Protein AF-A1ZUK0-F1 (afdb_monomer_lite)

Radius of gyration: 51.51 Å; chains: 1; bounding box: 107×66×107 Å

InterPro domains:
  IPR000792 Transcription regulator LuxR, C-terminal [SM00421] (180-237)
  IPR016032 Signal transduction response regulator, C-terminal effector [SSF46894] (173-238)
  IPR036388 Winged helix-like DNA-binding domain superfamily [G3DSA:1.10.10.10] (176-239)

Foldseek 3Di:
DVVVVVVVVVVVVVVVVVVVVVVCCVPPVPPDDDDPVCVVVVVVVVVVVVVVVVVVVVVVVVVVVVVPDDDDDDDDDDPCVVVVVVVVVVVVVVVVVVVVVVVVVVVVVVVVVVVVVVVVVVVVVVVVCVVPPPVVVVVVVVVVVVVVVDDDDLVVVLVVVVVVLCVVPVCQVVQCCVLQVPDDPVLVSLLSCLLVVHDLVVSCVSNVHDSVVSVVSLVVSCVSNVDDPPDDSSVVSNPGD

Organism: NCBI:txid313606

pLDDT: mean 73.18, std 15.61, range [38.44, 95.12]

Sequence (241 aa):
MQIMKKQCWLFTLLLLLVTFAYFYQEAFIRPAILSSAKANIFAGEAISTLCLSSFTLLFGMLFFSNQSSPNPQTLAHPQNKKGMVGNLKKMNMEKHLAHKSQEVAWFEEQIAQQDKALQEVKELVGKTNRWQNLAQMQNICSMIEESVNNEFDIEEDWLRFRIIFEQLYPNFFPGLKKEFKALTNSDLCICALLKLNLNTKDMADLLGITVDSVKKRRYRLRQKLSLQRETNLVEYIINFV

Structure (mmCIF, N/CA/C/O backbone):
data_AF-A1ZUK0-F1
#
_entry.id   AF-A1ZUK0-F1
#
loop_
_atom_site.group_PDB
_atom_site.id
_atom_site.type_symbol
_atom_site.label_atom_id
_atom_site.label_alt_id
_atom_site.label_comp_id
_atom_site.label_asym_id
_atom_site.label_entity_id
_atom_site.label_seq_id
_atom_site.pdbx_PDB_ins_code
_atom_site.Cartn_x
_atom_site.Cartn_y
_atom_site.Cartn_z
_atom_site.occupancy
_atom_site.B_iso_or_equiv
_atom_site.auth_seq_id
_atom_site.auth_comp_id
_atom_site.auth_asym_id
_atom_site.auth_atom_id
_atom_site.pdbx_PDB_model_num
ATOM 1 N N . MET A 1 1 ? 32.846 44.378 -85.409 1.00 50.91 1 MET A N 1
ATOM 2 C CA . MET A 1 1 ? 33.218 42.977 -85.082 1.00 50.91 1 MET A CA 1
ATOM 3 C C . MET A 1 1 ? 34.297 42.371 -85.997 1.00 50.91 1 MET A C 1
ATOM 5 O O . MET A 1 1 ? 35.081 41.569 -85.513 1.00 50.91 1 MET A O 1
ATOM 9 N N . GLN A 1 2 ? 34.405 42.754 -87.279 1.00 46.25 2 GLN A N 1
ATOM 10 C CA . GLN A 1 2 ? 35.454 42.243 -88.191 1.00 46.25 2 GLN A CA 1
ATOM 11 C C . GLN A 1 2 ? 36.865 42.826 -87.939 1.00 46.25 2 GLN A C 1
ATOM 13 O O . GLN A 1 2 ? 37.863 42.147 -88.158 1.00 46.25 2 GLN A O 1
ATOM 18 N N . ILE A 1 3 ? 36.962 44.053 -87.413 1.00 51.44 3 ILE A N 1
ATOM 19 C CA . ILE A 1 3 ? 38.248 44.726 -87.135 1.00 51.44 3 ILE A CA 1
ATOM 20 C C . ILE A 1 3 ? 39.005 44.039 -85.981 1.00 51.44 3 ILE A C 1
ATOM 22 O O . ILE A 1 3 ? 40.200 43.788 -86.092 1.00 51.44 3 ILE A O 1
ATOM 26 N N . MET A 1 4 ? 38.288 43.613 -84.933 1.00 49.56 4 MET A N 1
ATOM 27 C CA . MET A 1 4 ? 38.860 42.877 -83.793 1.00 49.56 4 MET A CA 1
ATOM 28 C C . MET A 1 4 ? 39.426 41.506 -84.205 1.00 49.56 4 MET A C 1
ATOM 30 O O . MET A 1 4 ? 40.444 41.073 -83.676 1.00 49.56 4 MET A O 1
ATOM 34 N N . LYS A 1 5 ? 38.813 40.835 -85.194 1.00 54.53 5 LYS A N 1
ATOM 35 C CA . LYS A 1 5 ? 39.289 39.534 -85.701 1.00 54.53 5 LYS A CA 1
ATOM 36 C C . LYS A 1 5 ? 40.568 39.661 -86.533 1.00 54.53 5 LYS A C 1
ATOM 38 O O . LYS A 1 5 ? 41.455 38.823 -86.398 1.00 54.53 5 LYS A O 1
ATOM 43 N N . LYS A 1 6 ? 40.698 40.721 -87.342 1.00 56.53 6 LYS A N 1
ATOM 44 C CA . LYS A 1 6 ? 41.928 40.987 -88.109 1.00 56.53 6 LYS A CA 1
ATOM 45 C C . LYS A 1 6 ? 43.107 41.364 -87.209 1.00 56.53 6 LYS A C 1
ATOM 47 O O . LYS A 1 6 ? 44.214 40.902 -87.461 1.00 56.53 6 LYS A O 1
ATOM 52 N N . GLN A 1 7 ? 42.876 42.136 -86.144 1.00 59.44 7 GLN A N 1
ATOM 53 C CA . GLN A 1 7 ? 43.947 42.474 -85.198 1.00 59.44 7 GLN A CA 1
ATOM 54 C C . GLN A 1 7 ? 44.430 41.267 -84.385 1.00 59.44 7 GLN A C 1
ATOM 56 O O . GLN A 1 7 ? 45.621 41.156 -84.118 1.00 59.44 7 GLN A O 1
ATOM 61 N N . CYS A 1 8 ? 43.545 40.315 -84.080 1.00 62.53 8 CYS A N 1
ATOM 62 C CA . CYS A 1 8 ? 43.925 39.083 -83.388 1.00 62.53 8 CYS A CA 1
ATOM 63 C C . CYS A 1 8 ? 44.827 38.182 -84.258 1.00 62.53 8 CYS A C 1
ATOM 65 O O . CYS A 1 8 ? 45.849 37.702 -83.779 1.00 62.53 8 CYS A O 1
ATOM 67 N N . TRP A 1 9 ? 44.512 38.042 -85.554 1.00 64.38 9 TRP A N 1
ATOM 68 C CA . TRP A 1 9 ? 45.341 37.284 -86.507 1.00 64.38 9 TRP A CA 1
ATOM 69 C C . TRP A 1 9 ? 46.714 37.919 -86.758 1.00 64.38 9 TRP A C 1
ATOM 71 O O . TRP A 1 9 ? 47.713 37.210 -86.870 1.00 64.38 9 TRP A O 1
ATOM 81 N N . LEU A 1 10 ? 46.781 39.252 -86.810 1.00 75.62 10 LEU A N 1
ATOM 82 C CA . LEU A 1 10 ? 48.049 39.976 -86.929 1.00 75.62 10 LEU A CA 1
ATOM 83 C C . LEU A 1 10 ? 48.920 39.803 -85.679 1.00 75.62 10 LEU A C 1
ATOM 85 O O . LEU A 1 10 ? 50.129 39.642 -85.809 1.00 75.62 10 LEU A O 1
ATOM 89 N N . PHE A 1 11 ? 48.320 39.762 -84.486 1.00 77.25 11 PHE A N 1
ATOM 90 C CA . PHE A 1 11 ? 49.057 39.562 -83.238 1.00 77.25 11 PHE A CA 1
ATOM 91 C C . PHE A 1 11 ? 49.620 38.139 -83.119 1.00 77.25 11 PHE A C 1
ATOM 93 O O . PHE A 1 11 ? 50.780 37.968 -82.750 1.00 77.25 11 PHE A O 1
ATOM 100 N N . THR A 1 12 ? 48.850 37.117 -83.512 1.00 74.50 12 THR A N 1
ATOM 101 C CA . THR A 1 12 ? 49.339 35.727 -83.559 1.00 74.50 12 THR A CA 1
ATOM 102 C C . THR A 1 12 ? 50.422 35.521 -84.617 1.00 74.50 12 THR A C 1
ATOM 104 O O . THR A 1 12 ? 51.383 34.797 -84.367 1.00 74.50 12 THR A O 1
ATOM 107 N N . LEU A 1 13 ? 50.311 36.183 -85.775 1.00 80.75 13 LEU A N 1
ATOM 108 C CA . LEU A 1 13 ? 51.334 36.125 -86.822 1.00 80.75 13 LEU A CA 1
ATOM 109 C C . LEU A 1 13 ? 52.631 36.815 -86.372 1.00 80.75 13 LEU A C 1
ATOM 111 O O . LEU A 1 13 ? 53.712 36.278 -86.597 1.00 80.75 13 LEU A O 1
ATOM 115 N N . LEU A 1 14 ? 52.534 37.962 -85.690 1.00 83.88 14 LEU A N 1
ATOM 116 C CA . LEU A 1 14 ? 53.694 38.676 -85.150 1.00 83.88 14 LEU A CA 1
ATOM 117 C C . LEU A 1 14 ? 54.418 37.841 -84.080 1.00 83.88 14 LEU A C 1
ATOM 119 O O . LEU A 1 14 ? 55.640 37.739 -84.112 1.00 83.88 14 LEU A O 1
ATOM 123 N N . LEU A 1 15 ? 53.673 37.194 -83.176 1.00 78.88 15 LEU A N 1
ATOM 124 C CA . LEU A 1 15 ? 54.234 36.307 -82.148 1.00 78.88 15 LEU A CA 1
ATOM 125 C C . LEU A 1 15 ? 54.936 35.091 -82.760 1.00 78.88 15 LEU A C 1
ATOM 127 O O . LEU A 1 15 ? 56.058 34.780 -82.365 1.00 78.88 15 LEU A O 1
ATOM 131 N N . LEU A 1 16 ? 54.327 34.455 -83.764 1.00 79.94 16 LEU A N 1
ATOM 132 C CA . LEU A 1 16 ? 54.950 33.344 -84.487 1.00 79.94 16 LEU A CA 1
ATOM 133 C C . LEU A 1 16 ? 56.240 33.776 -85.189 1.00 79.94 16 LEU A C 1
ATOM 135 O O . LEU A 1 16 ? 57.250 33.086 -85.069 1.00 79.94 16 LEU A O 1
ATOM 139 N N . LEU A 1 17 ? 56.246 34.937 -85.846 1.00 83.94 17 LEU A N 1
ATOM 140 C CA . LEU A 1 17 ? 57.444 35.469 -86.498 1.00 83.94 17 LEU A CA 1
ATOM 141 C C . LEU A 1 17 ? 58.555 35.813 -85.496 1.00 83.94 17 LEU A C 1
ATOM 143 O O . LEU A 1 17 ? 59.715 35.527 -85.777 1.00 83.94 17 LEU A O 1
ATOM 147 N N . VAL A 1 18 ? 58.223 36.350 -84.317 1.00 82.19 18 VAL A N 1
ATOM 148 C CA . VAL A 1 18 ? 59.206 36.614 -83.248 1.00 82.19 18 VAL A CA 1
ATOM 149 C C . VAL A 1 18 ? 59.779 35.309 -82.693 1.00 82.19 18 VAL A C 1
ATOM 151 O O . VAL A 1 18 ? 60.994 35.197 -82.539 1.00 82.19 18 VAL A O 1
ATOM 154 N N . THR A 1 19 ? 58.942 34.295 -82.453 1.00 75.50 19 THR A N 1
ATOM 155 C CA . THR A 1 19 ? 59.423 32.981 -81.989 1.00 75.50 19 THR A CA 1
ATOM 156 C C . THR A 1 19 ? 60.261 32.262 -83.044 1.00 75.50 19 THR A C 1
ATOM 158 O O . THR A 1 19 ? 61.282 31.665 -82.711 1.00 75.50 19 THR A O 1
ATOM 161 N N . PHE A 1 20 ? 59.889 32.374 -84.320 1.00 80.12 20 PHE A N 1
ATOM 162 C CA . PHE A 1 20 ? 60.643 31.800 -85.428 1.00 80.12 20 PHE A CA 1
ATOM 163 C C . PHE A 1 20 ? 61.979 32.521 -85.633 1.00 80.12 20 PHE A C 1
ATOM 165 O O . PHE A 1 20 ? 62.993 31.861 -85.827 1.00 80.12 20 PHE A O 1
ATOM 172 N N . ALA A 1 21 ? 62.016 33.852 -85.520 1.00 78.12 21 ALA A N 1
ATOM 173 C CA . ALA A 1 21 ? 63.253 34.628 -85.596 1.00 78.12 21 ALA A CA 1
ATOM 174 C C . ALA A 1 21 ? 64.199 34.319 -84.425 1.00 78.12 21 ALA A C 1
ATOM 176 O O . ALA A 1 21 ? 65.391 34.120 -84.649 1.00 78.12 21 ALA A O 1
ATOM 177 N N . TYR A 1 22 ? 63.674 34.207 -83.199 1.00 72.19 22 TYR A N 1
ATOM 178 C CA . TYR A 1 22 ? 64.461 33.821 -82.024 1.00 72.19 22 TYR A CA 1
ATOM 179 C C . TYR A 1 22 ? 65.051 32.412 -82.179 1.00 72.19 22 TYR A C 1
ATOM 181 O O . TYR A 1 22 ? 66.242 32.203 -81.957 1.00 72.19 22 TYR A O 1
ATOM 189 N N . PHE A 1 23 ? 64.243 31.461 -82.655 1.00 68.19 23 PHE A N 1
ATOM 190 C CA . PHE A 1 23 ? 64.689 30.094 -82.917 1.00 68.19 23 PHE A CA 1
ATOM 191 C C . PHE A 1 23 ? 65.704 30.014 -84.067 1.00 68.19 23 PHE A C 1
ATOM 193 O O . PHE A 1 23 ? 66.696 29.302 -83.958 1.00 68.19 23 PHE A O 1
ATOM 200 N N . TYR A 1 24 ? 65.510 30.775 -85.148 1.00 68.56 24 TYR A N 1
ATOM 201 C CA . TYR A 1 24 ? 66.460 30.842 -86.262 1.00 68.56 24 TYR A CA 1
ATOM 202 C C . TYR A 1 24 ? 67.800 31.453 -85.826 1.00 68.56 24 TYR A C 1
ATOM 204 O O . TYR A 1 24 ? 68.862 30.987 -86.235 1.00 68.56 24 TYR A O 1
ATOM 212 N N . GLN A 1 25 ? 67.763 32.463 -84.954 1.00 66.88 25 GLN A N 1
ATOM 213 C CA . GLN A 1 25 ? 68.957 33.111 -84.419 1.00 66.88 25 GLN A CA 1
ATOM 214 C C . GLN A 1 25 ? 69.763 32.181 -83.494 1.00 66.88 25 GLN A C 1
ATOM 216 O O . GLN A 1 25 ? 70.989 32.156 -83.592 1.00 66.88 25 GLN A O 1
ATOM 221 N N . GLU A 1 26 ? 69.106 31.366 -82.667 1.00 64.19 26 GLU A N 1
ATOM 222 C CA . GLU A 1 26 ? 69.763 30.338 -81.840 1.00 64.19 26 GLU A CA 1
ATOM 223 C C . GLU A 1 26 ? 70.266 29.141 -82.672 1.00 64.19 26 GLU A C 1
ATOM 225 O O . GLU A 1 26 ? 71.412 28.716 -82.523 1.00 64.19 26 GLU A O 1
ATOM 230 N N . ALA A 1 27 ? 69.458 28.635 -83.611 1.00 63.00 27 ALA A N 1
ATOM 231 C CA . ALA A 1 27 ? 69.779 27.432 -84.381 1.00 63.00 27 ALA A CA 1
ATOM 232 C C . ALA A 1 27 ? 70.825 27.653 -85.491 1.00 63.00 27 ALA A C 1
ATOM 234 O O . ALA A 1 27 ? 71.566 26.725 -85.816 1.00 63.00 27 ALA A O 1
ATOM 235 N N . PHE A 1 28 ? 70.899 28.851 -86.087 1.00 60.56 28 PHE A N 1
ATOM 236 C CA . PHE A 1 28 ? 71.763 29.110 -87.248 1.00 60.56 28 PHE A CA 1
ATOM 237 C C . PHE A 1 28 ? 73.044 29.896 -86.912 1.00 60.56 28 PHE A C 1
ATOM 239 O O . PHE A 1 28 ? 74.052 29.716 -87.592 1.00 60.56 28 PHE A O 1
ATOM 246 N N . ILE A 1 29 ? 73.058 30.740 -85.865 1.00 57.28 29 ILE A N 1
ATOM 247 C CA . ILE A 1 29 ? 74.223 31.604 -85.553 1.00 57.28 29 ILE A CA 1
ATOM 248 C C . ILE A 1 29 ? 75.217 30.947 -84.571 1.00 57.28 29 ILE A C 1
ATOM 250 O O . ILE A 1 29 ? 76.383 31.343 -84.529 1.00 57.28 29 ILE A O 1
ATOM 254 N N . ARG A 1 30 ? 74.836 29.898 -83.822 1.00 57.78 30 ARG A N 1
ATOM 255 C CA . ARG A 1 30 ? 75.738 29.210 -82.870 1.00 57.78 30 ARG A CA 1
ATOM 256 C C . ARG A 1 30 ? 76.171 27.769 -83.236 1.00 57.78 30 ARG A C 1
ATOM 258 O O . ARG A 1 30 ? 76.137 26.916 -82.354 1.00 57.78 30 ARG A O 1
ATOM 265 N N . PRO A 1 31 ? 76.706 27.441 -84.430 1.00 55.41 31 PRO A N 1
ATOM 266 C CA . PRO A 1 31 ? 77.315 26.125 -84.637 1.00 55.41 31 PRO A CA 1
ATOM 267 C C . PRO A 1 31 ? 78.853 26.173 -84.647 1.00 55.41 31 PRO A C 1
ATOM 269 O O . PRO A 1 31 ? 79.469 25.588 -85.531 1.00 55.41 31 PRO A O 1
ATOM 272 N N . ALA A 1 32 ? 79.501 26.864 -83.694 1.00 56.59 32 ALA A N 1
ATOM 273 C CA . ALA A 1 32 ? 80.972 26.957 -83.709 1.00 56.59 32 ALA A CA 1
ATOM 274 C C . ALA A 1 32 ? 81.733 26.657 -82.404 1.00 56.59 32 ALA A C 1
ATOM 276 O O . ALA A 1 32 ? 82.922 26.381 -82.500 1.00 56.59 32 ALA A O 1
ATOM 277 N N . ILE A 1 33 ? 81.148 26.665 -81.195 1.00 54.88 33 ILE A N 1
ATOM 278 C CA . ILE A 1 33 ? 81.944 26.388 -79.971 1.00 54.88 33 ILE A CA 1
ATOM 279 C C . ILE A 1 33 ? 81.099 25.773 -78.843 1.00 54.88 33 ILE A C 1
ATOM 281 O O . ILE A 1 33 ? 80.752 26.458 -77.879 1.00 54.88 33 ILE A O 1
ATOM 285 N N . LEU A 1 34 ? 80.782 24.479 -78.901 1.00 52.91 34 LEU A N 1
ATOM 286 C CA . LEU A 1 34 ? 80.191 23.784 -77.750 1.00 52.91 34 LEU A CA 1
ATOM 287 C C . LEU A 1 34 ? 80.865 22.424 -77.506 1.00 52.91 34 LEU A C 1
ATOM 289 O O . LEU A 1 34 ? 80.756 21.507 -78.313 1.00 52.91 34 LEU A O 1
ATOM 293 N N . SER A 1 35 ? 81.552 22.306 -76.364 1.00 61.31 35 SER A N 1
ATOM 294 C CA . SER A 1 35 ? 82.029 21.033 -75.814 1.00 61.31 35 SER A CA 1
ATOM 295 C C . SER A 1 35 ? 80.858 20.177 -75.313 1.00 61.31 35 SER A C 1
ATOM 297 O O . SER A 1 35 ? 79.763 20.689 -75.059 1.00 61.31 35 SER A O 1
ATOM 299 N N . SER A 1 36 ? 81.100 18.873 -75.132 1.00 56.97 36 SER A N 1
ATOM 300 C CA . SER A 1 36 ? 80.107 17.846 -74.765 1.00 56.97 36 SER A CA 1
ATOM 301 C C . SER A 1 36 ? 79.197 18.202 -73.578 1.00 56.97 36 SER A C 1
ATOM 303 O O . SER A 1 36 ? 78.058 17.750 -73.530 1.00 56.97 36 SER A O 1
ATOM 305 N N . ALA A 1 37 ? 79.641 19.064 -72.658 1.00 56.22 37 ALA A N 1
ATOM 306 C CA . ALA A 1 37 ? 78.854 19.505 -71.505 1.00 56.22 37 ALA A CA 1
ATOM 307 C C . ALA A 1 37 ? 77.674 20.433 -71.858 1.00 56.22 37 ALA A C 1
ATOM 309 O O . ALA A 1 37 ? 76.690 20.478 -71.122 1.00 56.22 37 ALA A O 1
ATOM 310 N N . LYS A 1 38 ? 77.729 21.164 -72.978 1.00 55.03 38 LYS A N 1
ATOM 311 C CA . LYS A 1 38 ? 76.662 22.102 -73.364 1.00 55.03 38 LYS A CA 1
ATOM 312 C C . LYS A 1 38 ? 75.622 21.497 -74.327 1.00 55.03 38 LYS A C 1
ATOM 314 O O . LYS A 1 38 ? 74.577 22.105 -74.537 1.00 55.03 38 LYS A O 1
ATOM 319 N N . ALA A 1 39 ? 75.846 20.282 -74.840 1.00 58.66 39 ALA A N 1
ATOM 320 C CA . ALA A 1 39 ? 74.871 19.554 -75.664 1.00 58.66 39 ALA A CA 1
ATOM 321 C C . ALA A 1 39 ? 73.609 19.150 -74.873 1.00 58.66 39 ALA A C 1
ATOM 323 O O . ALA A 1 39 ? 72.498 19.226 -75.390 1.00 58.66 39 ALA A O 1
ATOM 324 N N . ASN A 1 40 ? 73.765 18.803 -73.590 1.00 57.44 40 ASN A N 1
ATOM 325 C CA . ASN A 1 40 ? 72.635 18.460 -72.717 1.00 57.44 40 ASN A CA 1
ATOM 326 C C . ASN A 1 40 ? 71.792 19.682 -72.316 1.00 57.44 40 ASN A C 1
ATOM 328 O O . ASN A 1 40 ? 70.591 19.548 -72.101 1.00 57.44 40 ASN A O 1
ATOM 332 N N . ILE A 1 41 ? 72.396 20.875 -72.252 1.00 58.72 41 ILE A N 1
ATOM 333 C CA . ILE A 1 41 ? 71.672 22.129 -71.986 1.00 58.72 41 ILE A CA 1
ATOM 334 C C . ILE A 1 41 ? 70.819 22.501 -73.209 1.00 58.72 41 ILE A C 1
ATOM 336 O O . ILE A 1 41 ? 69.643 22.823 -73.062 1.00 58.72 41 ILE A O 1
ATOM 340 N N . PHE A 1 42 ? 71.362 22.325 -74.418 1.00 58.50 42 PHE A N 1
ATOM 341 C CA . PHE A 1 42 ? 70.632 22.543 -75.670 1.00 58.50 42 PHE A CA 1
ATOM 342 C C . PHE A 1 42 ? 69.471 21.549 -75.866 1.00 58.50 42 PHE A C 1
ATOM 344 O O . PHE A 1 42 ? 68.384 21.931 -76.297 1.00 58.50 42 PHE A O 1
ATOM 351 N N . ALA A 1 43 ? 69.655 20.279 -75.481 1.00 60.81 43 ALA A N 1
ATOM 352 C CA . ALA A 1 43 ? 68.576 19.289 -75.501 1.00 60.81 43 ALA A CA 1
ATOM 353 C C . ALA A 1 43 ? 67.417 19.667 -74.555 1.00 60.81 43 ALA A C 1
ATOM 355 O O . ALA A 1 43 ? 66.253 19.464 -74.898 1.00 60.81 43 ALA A O 1
ATOM 356 N N . GLY A 1 44 ? 67.717 20.266 -73.396 1.00 63.12 44 GLY A N 1
ATOM 357 C CA . GLY A 1 44 ? 66.706 20.754 -72.453 1.00 63.12 44 GLY A CA 1
ATOM 358 C C . GLY A 1 44 ? 65.886 21.934 -72.989 1.00 63.12 44 GLY A C 1
ATOM 359 O O . GLY A 1 44 ? 64.664 21.960 -72.824 1.00 63.12 44 GLY A O 1
ATOM 360 N N . GLU A 1 45 ? 66.526 22.876 -73.684 1.00 62.19 45 GLU A N 1
ATOM 361 C CA . GLU A 1 45 ? 65.851 24.031 -74.301 1.00 62.19 45 GLU A CA 1
ATOM 362 C C . GLU A 1 45 ? 65.030 23.644 -75.546 1.00 62.19 45 GLU A C 1
ATOM 364 O O . GLU A 1 45 ? 63.954 24.197 -75.796 1.00 62.19 45 GLU A O 1
ATOM 369 N N . ALA A 1 46 ? 65.459 22.623 -76.291 1.00 68.44 46 ALA A N 1
ATOM 370 C CA . ALA A 1 46 ? 64.671 22.061 -77.389 1.00 68.44 46 ALA A CA 1
ATOM 371 C C . ALA A 1 46 ? 63.376 21.390 -76.888 1.00 68.44 46 ALA A C 1
ATOM 373 O O . ALA A 1 46 ? 62.314 21.528 -77.494 1.00 68.44 46 ALA A O 1
ATOM 374 N N . ILE A 1 47 ? 63.427 20.699 -75.746 1.00 71.88 4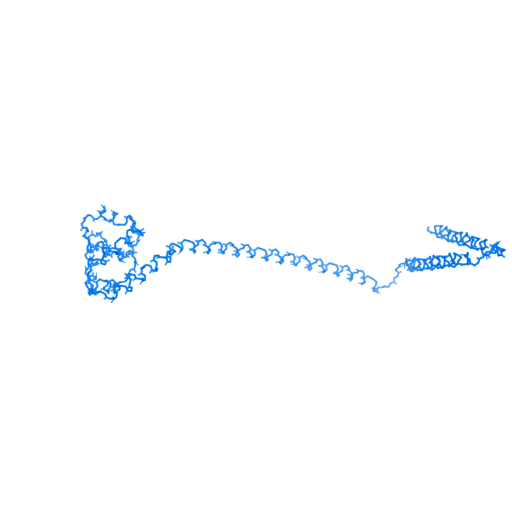7 ILE A N 1
ATOM 375 C CA . ILE A 1 47 ? 62.242 20.047 -75.169 1.00 71.88 47 ILE A CA 1
ATOM 376 C C . ILE A 1 47 ? 61.265 21.091 -74.615 1.00 71.88 47 ILE A C 1
ATOM 378 O O . ILE A 1 47 ? 60.058 20.973 -74.827 1.00 71.88 47 ILE A O 1
ATOM 382 N N . SER A 1 48 ? 61.757 22.142 -73.953 1.00 71.12 48 SER A N 1
ATOM 383 C CA . SER A 1 48 ? 60.883 23.195 -73.418 1.00 71.12 48 SER A CA 1
ATOM 384 C C . SER A 1 48 ? 60.177 23.980 -74.532 1.00 71.12 48 SER A C 1
ATOM 386 O O . SER A 1 48 ? 58.981 24.264 -74.423 1.00 71.12 48 SER A O 1
ATOM 388 N N . THR A 1 49 ? 60.863 24.247 -75.647 1.00 75.50 49 THR A N 1
ATOM 389 C CA . THR A 1 49 ? 60.277 24.910 -76.826 1.00 75.50 49 THR A CA 1
ATOM 390 C C . THR A 1 49 ? 59.279 24.017 -77.579 1.00 75.50 49 THR A C 1
ATOM 392 O O . THR A 1 49 ? 58.217 24.493 -77.999 1.00 75.50 49 THR A O 1
ATOM 395 N N . LEU A 1 50 ? 59.530 22.707 -77.671 1.00 79.31 50 LEU A N 1
ATOM 396 C CA . LEU A 1 50 ? 58.561 21.735 -78.204 1.00 79.31 50 LEU A CA 1
ATOM 397 C C . LEU A 1 50 ? 57.303 21.622 -77.326 1.00 79.31 50 LEU A C 1
ATOM 399 O O . LEU A 1 50 ? 56.183 21.572 -77.838 1.00 79.31 50 LEU A O 1
ATOM 403 N N . CYS A 1 51 ? 57.454 21.663 -76.003 1.00 80.94 51 CYS A N 1
ATOM 404 C CA . CYS A 1 51 ? 56.317 21.657 -75.081 1.00 80.94 51 CYS A CA 1
ATOM 405 C C . CYS A 1 51 ? 55.476 22.940 -75.185 1.00 80.94 51 CYS A C 1
ATOM 407 O O . CYS A 1 51 ? 54.247 22.868 -75.220 1.00 80.94 51 CYS A O 1
ATOM 409 N N . LEU A 1 52 ? 56.115 24.109 -75.290 1.00 79.75 52 LEU A N 1
ATOM 410 C CA . LEU A 1 52 ? 55.421 25.396 -75.425 1.00 79.75 52 LEU A CA 1
ATOM 411 C C . LEU A 1 52 ? 54.697 25.531 -76.777 1.00 79.75 52 LEU A C 1
ATOM 413 O O . LEU A 1 52 ? 53.572 26.034 -76.831 1.00 79.75 52 LEU A O 1
ATOM 417 N N . SER A 1 53 ? 55.288 25.035 -77.866 1.00 79.38 53 SER A N 1
ATOM 418 C CA . SER A 1 53 ? 54.627 25.003 -79.182 1.00 79.38 53 SER A CA 1
ATOM 419 C C . SER A 1 53 ? 53.442 24.027 -79.217 1.00 79.38 53 SER A C 1
ATOM 421 O O . SER A 1 53 ? 52.374 24.374 -79.720 1.00 79.38 53 SER A O 1
ATOM 423 N N . SER A 1 54 ? 53.564 22.856 -78.587 1.00 82.12 54 SER A N 1
ATOM 424 C CA . SER A 1 54 ? 52.444 21.920 -78.412 1.00 82.12 54 SER A CA 1
ATOM 425 C C . SER A 1 54 ? 51.305 22.537 -77.589 1.00 82.12 54 SER A C 1
ATOM 427 O O . SER A 1 54 ? 50.134 22.463 -77.969 1.00 82.12 54 SER A O 1
ATOM 429 N N . PHE A 1 55 ? 51.639 23.240 -76.503 1.00 84.12 55 PHE A N 1
ATOM 430 C CA . PHE A 1 55 ? 50.649 23.892 -75.647 1.00 84.12 55 PHE A CA 1
ATOM 431 C C . PHE A 1 55 ? 49.922 25.042 -76.357 1.00 84.12 55 PHE A C 1
ATOM 433 O O . PHE A 1 55 ? 48.703 25.161 -76.246 1.00 84.12 55 PHE A O 1
ATOM 440 N N . THR A 1 56 ? 50.634 25.861 -77.138 1.00 79.06 56 THR A N 1
ATOM 441 C CA . THR A 1 56 ? 50.018 26.952 -77.917 1.00 79.06 56 THR A CA 1
ATOM 442 C C . THR A 1 56 ? 49.136 26.434 -79.054 1.00 79.06 56 THR A C 1
ATOM 444 O O . THR A 1 56 ? 48.073 27.008 -79.294 1.00 79.06 56 THR A O 1
ATOM 447 N N . LEU A 1 57 ? 49.495 25.316 -79.696 1.00 82.00 57 LEU A N 1
ATOM 448 C CA . LEU A 1 57 ? 48.642 24.653 -80.689 1.00 82.00 57 LEU A CA 1
ATOM 449 C C . LEU A 1 57 ? 47.380 24.052 -80.061 1.00 82.00 57 LEU A C 1
ATOM 451 O O . LEU A 1 57 ? 46.288 24.229 -80.603 1.00 82.00 57 LEU A O 1
ATOM 455 N N . LEU A 1 58 ? 47.496 23.398 -78.902 1.00 82.94 58 LEU A N 1
ATOM 456 C CA . LEU A 1 58 ? 46.341 22.868 -78.170 1.00 82.94 58 LEU A CA 1
ATOM 457 C C . LEU A 1 58 ? 45.419 23.989 -77.682 1.00 82.94 58 LEU A C 1
ATOM 459 O O . LEU A 1 58 ? 44.201 23.895 -77.835 1.00 82.94 58 LEU A O 1
ATOM 463 N N . PHE A 1 59 ? 45.986 25.077 -77.161 1.00 83.12 59 PHE A N 1
ATOM 464 C CA . PHE A 1 59 ? 45.216 26.243 -76.738 1.00 83.12 59 PHE A CA 1
ATOM 465 C C . PHE A 1 59 ? 44.534 26.930 -77.928 1.00 83.12 59 PHE A C 1
ATOM 467 O O . PHE A 1 59 ? 43.356 27.272 -77.849 1.00 83.12 59 PHE A O 1
ATOM 474 N N . GLY A 1 60 ? 45.232 27.050 -79.062 1.00 79.81 60 GLY A N 1
ATOM 475 C CA . GLY A 1 60 ? 44.674 27.535 -80.322 1.00 79.81 60 GLY A CA 1
ATOM 476 C C . GLY A 1 60 ? 43.521 26.665 -80.826 1.00 79.81 60 GLY A C 1
ATOM 477 O O . GLY A 1 60 ? 42.470 27.204 -81.160 1.00 79.81 60 GLY A O 1
ATOM 478 N N . MET A 1 61 ? 43.659 25.333 -80.807 1.00 77.56 61 MET A N 1
ATOM 479 C CA . MET A 1 61 ? 42.596 24.400 -81.212 1.00 77.56 61 MET A CA 1
ATOM 480 C C . MET A 1 61 ? 41.387 24.429 -80.273 1.00 77.56 61 MET A C 1
ATOM 482 O O . MET A 1 61 ? 40.254 24.395 -80.755 1.00 77.56 61 MET A O 1
ATOM 486 N N . LEU A 1 62 ? 41.590 24.548 -78.958 1.00 76.44 62 LEU A N 1
ATOM 487 C CA . LEU A 1 62 ? 40.494 24.713 -77.998 1.00 76.44 62 LEU A CA 1
ATOM 488 C C . LEU A 1 62 ? 39.790 26.060 -78.178 1.00 76.44 62 LEU A C 1
ATOM 490 O O . LEU A 1 62 ? 38.562 26.114 -78.176 1.00 76.44 62 LEU A O 1
ATOM 494 N N . PHE A 1 63 ? 40.544 27.135 -78.408 1.00 75.38 63 PHE A N 1
ATOM 495 C CA . PHE A 1 63 ? 39.985 28.461 -78.655 1.00 75.38 63 PHE A CA 1
ATOM 496 C C . PHE A 1 63 ? 39.212 28.519 -79.984 1.00 75.38 63 PHE A C 1
ATOM 498 O O . PHE A 1 63 ? 38.105 29.050 -80.017 1.00 75.38 63 PHE A O 1
ATOM 505 N N . PHE A 1 64 ? 39.721 27.899 -81.057 1.00 66.06 64 PHE A N 1
ATOM 506 C CA . PHE A 1 64 ? 39.039 27.816 -82.359 1.00 66.06 64 PHE A CA 1
ATOM 507 C C . PHE A 1 64 ? 37.800 26.912 -82.316 1.00 66.06 64 PHE A C 1
ATOM 509 O O . PHE A 1 64 ? 36.764 27.237 -82.906 1.00 66.06 64 PHE A O 1
ATOM 516 N N . SER A 1 65 ? 37.875 25.811 -81.561 1.00 64.50 65 SER A N 1
ATOM 517 C CA . SER A 1 65 ? 36.726 24.938 -81.289 1.00 64.50 65 SER A CA 1
ATOM 518 C C . SER A 1 65 ? 35.648 25.671 -80.488 1.00 64.50 65 SER A C 1
ATOM 520 O O . SER A 1 65 ? 34.461 25.462 -80.720 1.00 64.50 65 SER A O 1
ATOM 522 N N . ASN A 1 66 ? 36.049 26.598 -79.613 1.00 58.28 66 ASN A N 1
ATOM 523 C CA . ASN A 1 66 ? 35.142 27.451 -78.845 1.00 58.28 66 ASN A CA 1
ATOM 524 C C . ASN A 1 66 ? 34.657 28.695 -79.627 1.00 58.28 66 ASN A C 1
ATOM 526 O O . ASN A 1 66 ? 33.743 29.385 -79.187 1.00 58.28 66 ASN A O 1
ATOM 530 N N . GLN A 1 67 ? 35.238 28.981 -80.801 1.00 59.75 67 GLN A N 1
ATOM 531 C CA . GLN A 1 67 ? 34.875 30.111 -81.668 1.00 59.75 67 GLN A CA 1
ATOM 532 C C . GLN A 1 67 ? 34.066 29.691 -82.916 1.00 59.75 67 GLN A C 1
ATOM 534 O O . GLN A 1 67 ? 33.559 30.555 -83.634 1.00 59.75 67 GLN A O 1
ATOM 539 N N . SER A 1 68 ? 33.869 28.382 -83.148 1.00 54.16 68 SER A N 1
ATOM 540 C CA . SER A 1 68 ? 33.017 27.822 -84.223 1.00 54.16 68 SER A CA 1
ATOM 541 C C . SER A 1 68 ? 31.509 27.815 -83.919 1.00 54.16 68 SER A C 1
ATOM 543 O O . SER A 1 68 ? 30.730 27.059 -84.496 1.00 54.16 68 SER A O 1
ATOM 545 N N . SER A 1 69 ? 31.044 28.708 -83.058 1.00 53.25 69 SER A N 1
ATOM 546 C CA . SER A 1 69 ? 29.636 29.110 -83.012 1.00 53.25 69 SER A CA 1
ATOM 547 C C . SER A 1 69 ? 29.613 30.584 -82.621 1.00 53.25 69 SER A C 1
ATOM 549 O O . SER A 1 69 ? 30.392 30.920 -81.727 1.00 53.25 69 SER A O 1
ATOM 551 N N . PRO A 1 70 ? 28.795 31.482 -83.225 1.00 53.19 70 PRO A N 1
ATOM 552 C CA . PRO A 1 70 ? 27.381 31.239 -83.584 1.00 53.19 70 PRO A CA 1
ATOM 553 C C . PRO A 1 70 ? 26.807 32.053 -84.791 1.00 53.19 70 PRO A C 1
ATOM 555 O O . PRO A 1 70 ? 27.352 33.091 -85.155 1.00 53.19 70 PRO A O 1
ATOM 558 N N . ASN A 1 71 ? 25.657 31.652 -85.370 1.00 40.47 71 ASN A N 1
ATOM 559 C CA . ASN A 1 71 ? 24.511 32.556 -85.666 1.00 40.47 71 ASN A CA 1
ATOM 560 C C . ASN A 1 71 ? 23.236 31.797 -86.132 1.00 40.47 71 ASN A C 1
ATOM 562 O O . ASN A 1 71 ? 23.340 30.617 -86.463 1.00 40.47 71 ASN A O 1
ATOM 566 N N . PRO A 1 72 ? 22.025 32.405 -86.096 1.00 49.91 72 PRO A N 1
ATOM 567 C CA . PRO A 1 72 ? 20.814 31.746 -85.624 1.00 49.91 72 PRO A CA 1
ATOM 568 C C . PRO A 1 72 ? 19.684 31.700 -86.685 1.00 49.91 72 PRO A C 1
ATOM 570 O O . PRO A 1 72 ? 19.713 32.419 -87.674 1.00 49.91 72 PRO A O 1
ATOM 573 N N . GLN A 1 73 ? 18.655 30.888 -86.396 1.00 52.72 73 GLN A N 1
ATOM 574 C CA . GLN A 1 73 ? 17.301 30.874 -86.994 1.00 52.72 73 GLN A CA 1
ATOM 575 C C . GLN A 1 73 ? 17.234 30.456 -88.481 1.00 52.72 73 GLN A C 1
ATOM 577 O O . GLN A 1 73 ? 17.567 31.206 -89.381 1.00 52.72 73 GLN A O 1
ATOM 582 N N . THR A 1 74 ? 16.749 29.269 -88.842 1.00 50.53 74 THR A N 1
ATOM 583 C CA . THR A 1 74 ? 15.381 28.781 -88.608 1.00 50.53 74 THR A CA 1
ATOM 584 C C . THR A 1 74 ? 15.338 27.285 -88.924 1.00 50.53 74 THR A C 1
ATOM 586 O O . THR A 1 74 ? 15.779 26.886 -89.989 1.00 50.53 74 THR A O 1
ATOM 589 N N . LEU A 1 75 ? 14.829 26.479 -87.990 1.00 47.38 75 LEU A N 1
ATOM 590 C CA . LEU A 1 75 ? 14.042 25.252 -88.177 1.00 47.38 75 LEU A CA 1
ATOM 591 C C . LEU A 1 75 ? 13.710 24.759 -86.760 1.00 47.38 75 LEU A C 1
ATOM 593 O O . LEU A 1 75 ? 14.572 24.684 -85.882 1.00 47.38 75 LEU A O 1
ATOM 597 N N . ALA A 1 76 ? 12.432 24.522 -86.498 1.00 52.78 76 ALA A N 1
ATOM 598 C CA . ALA A 1 76 ? 11.954 24.046 -85.212 1.00 52.78 76 ALA A CA 1
ATOM 599 C C . ALA A 1 76 ? 12.650 22.720 -84.813 1.00 52.78 76 ALA A C 1
ATOM 601 O O . ALA A 1 76 ? 12.648 21.775 -85.592 1.00 52.78 76 ALA A O 1
ATOM 602 N N . HIS A 1 77 ? 13.181 22.667 -83.574 1.00 49.44 77 HIS A N 1
ATOM 603 C CA . HIS A 1 77 ? 13.830 21.529 -82.871 1.00 49.44 77 HIS A CA 1
ATOM 604 C C . HIS A 1 77 ? 15.207 21.034 -83.401 1.00 49.44 77 HIS A C 1
ATOM 606 O O . HIS A 1 77 ? 15.368 20.962 -84.607 1.00 49.44 77 HIS A O 1
ATOM 612 N N . PRO A 1 78 ? 16.221 20.643 -82.561 1.00 49.75 78 PRO A N 1
ATOM 613 C CA . PRO A 1 78 ? 16.222 20.268 -81.136 1.00 49.75 78 PRO A CA 1
ATOM 614 C C . PRO A 1 78 ? 17.346 20.928 -80.270 1.00 49.75 78 PRO A C 1
ATOM 616 O O . PRO A 1 78 ? 17.804 20.328 -79.301 1.00 49.75 78 PRO A O 1
ATOM 619 N N . GLN A 1 79 ? 17.812 22.152 -80.560 1.00 46.56 79 GLN A N 1
ATOM 620 C CA . GLN A 1 79 ? 18.825 22.849 -79.723 1.00 46.56 79 GLN A CA 1
ATOM 621 C C . GLN A 1 79 ? 18.230 23.430 -78.421 1.00 46.56 79 GLN A C 1
ATOM 623 O O . GLN A 1 79 ? 18.830 23.299 -77.356 1.00 46.56 79 GLN A O 1
ATOM 628 N N . ASN A 1 80 ? 16.986 23.933 -78.462 1.00 53.53 80 ASN A N 1
ATOM 629 C CA . ASN A 1 80 ? 16.246 24.326 -77.252 1.00 53.53 80 ASN A CA 1
ATOM 630 C C . ASN A 1 80 ? 16.005 23.118 -76.323 1.00 53.53 80 ASN A C 1
ATOM 632 O O . ASN A 1 80 ? 15.955 23.268 -75.112 1.00 53.53 80 ASN A O 1
ATOM 636 N N . LYS A 1 81 ? 15.967 21.886 -76.865 1.00 52.78 81 LYS A N 1
ATOM 637 C CA . LYS A 1 81 ? 15.865 20.676 -76.038 1.00 52.78 81 LYS A CA 1
ATOM 638 C C . LYS A 1 81 ? 17.099 20.489 -75.152 1.00 52.78 81 LYS A C 1
ATOM 640 O O . LYS A 1 81 ? 16.920 20.095 -74.017 1.00 52.78 81 LYS A O 1
ATOM 645 N N . LYS A 1 82 ? 18.332 20.781 -75.589 1.00 54.91 82 LYS A N 1
ATOM 646 C CA . LYS A 1 82 ? 19.533 20.517 -74.763 1.00 54.91 82 LYS A CA 1
ATOM 647 C C . LYS A 1 82 ? 19.677 21.494 -73.587 1.00 54.91 82 LYS A C 1
ATOM 649 O O . LYS A 1 82 ? 19.921 21.049 -72.469 1.00 54.91 82 LYS A O 1
ATOM 654 N N . GLY A 1 83 ? 19.461 22.793 -73.815 1.00 60.78 83 GLY A N 1
ATOM 655 C CA . GLY A 1 83 ? 19.446 23.809 -72.752 1.00 60.78 83 GLY A CA 1
ATOM 656 C C . GLY A 1 83 ? 18.235 23.674 -71.824 1.00 60.78 83 GLY A C 1
ATOM 657 O O . GLY A 1 83 ? 18.389 23.711 -70.606 1.00 60.78 83 GLY A O 1
ATOM 658 N N . MET A 1 84 ? 17.049 23.406 -72.383 1.00 61.03 84 MET A N 1
ATOM 659 C CA . MET A 1 84 ? 15.837 23.148 -71.600 1.00 61.03 84 MET A CA 1
ATOM 660 C C . MET A 1 84 ? 15.932 21.839 -70.815 1.00 61.03 84 MET A C 1
ATOM 662 O O . MET A 1 84 ? 15.487 21.812 -69.682 1.00 61.03 84 MET A O 1
ATOM 666 N N . VAL A 1 85 ? 16.575 20.785 -71.336 1.00 69.19 85 VA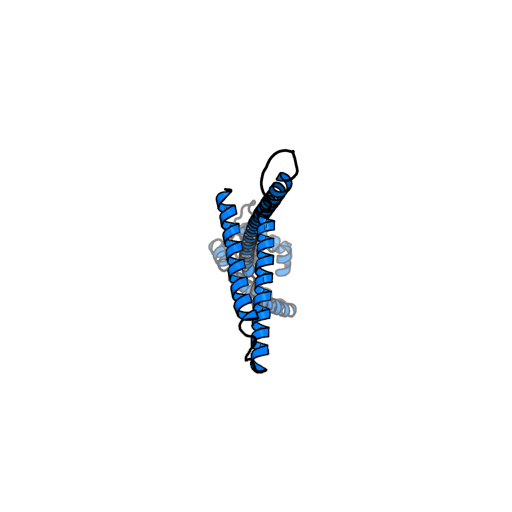L A N 1
ATOM 667 C CA . VAL A 1 85 ? 16.856 19.543 -70.587 1.00 69.19 85 VAL A CA 1
ATOM 668 C C . VAL A 1 85 ? 17.908 19.775 -69.501 1.00 69.19 85 VAL A C 1
ATOM 670 O O . VAL A 1 85 ? 17.777 19.212 -68.420 1.00 69.19 85 VAL A O 1
ATOM 673 N N . GLY A 1 86 ? 18.923 20.613 -69.739 1.00 73.31 86 GLY A N 1
ATOM 674 C CA . GLY A 1 86 ? 19.895 21.009 -68.714 1.00 73.31 86 GLY A CA 1
ATOM 675 C C . GLY A 1 86 ? 19.250 21.796 -67.570 1.00 73.31 86 GLY A C 1
ATOM 676 O O . GLY A 1 86 ? 19.436 21.448 -66.406 1.00 73.31 86 GLY A O 1
ATOM 677 N N . ASN A 1 87 ? 18.430 22.797 -67.895 1.00 77.00 87 ASN A N 1
ATOM 678 C CA . ASN A 1 87 ? 17.684 23.585 -66.913 1.00 77.00 87 ASN A CA 1
ATOM 679 C C . ASN A 1 87 ? 16.585 22.763 -66.234 1.00 77.00 87 ASN A C 1
ATOM 681 O O . ASN A 1 87 ? 16.405 22.885 -65.033 1.00 77.00 87 ASN A O 1
ATOM 685 N N . LEU A 1 88 ? 15.900 21.873 -66.955 1.00 75.75 88 LEU A N 1
ATOM 686 C CA . LEU A 1 88 ? 14.912 20.961 -66.379 1.00 75.75 88 LEU A CA 1
ATOM 687 C C . LEU A 1 88 ? 15.572 19.967 -65.426 1.00 75.75 88 LEU A C 1
ATOM 689 O O . LEU A 1 88 ? 15.040 19.743 -64.348 1.00 75.75 88 LEU A O 1
ATOM 693 N N . LYS A 1 89 ? 16.749 19.426 -65.766 1.00 76.00 89 LYS A N 1
ATOM 694 C CA . LYS A 1 89 ? 17.540 18.604 -64.840 1.00 76.00 89 LYS A CA 1
ATOM 695 C C . LYS A 1 89 ? 17.951 19.400 -63.605 1.00 76.00 89 LYS A C 1
ATOM 697 O O . LYS A 1 89 ? 17.792 18.877 -62.513 1.00 76.00 89 LYS A O 1
ATOM 702 N N . LYS A 1 90 ? 18.413 20.647 -63.758 1.00 78.44 90 LYS A N 1
ATOM 703 C CA . LYS A 1 90 ? 18.743 21.529 -62.623 1.00 78.44 90 LYS A CA 1
ATOM 704 C C . LYS A 1 90 ? 17.526 21.818 -61.744 1.00 78.44 90 LYS A C 1
ATOM 706 O O . LYS A 1 90 ? 17.587 21.543 -60.558 1.00 78.44 90 LYS A O 1
ATOM 711 N N . MET A 1 91 ? 16.402 22.245 -62.320 1.00 76.62 91 MET A N 1
ATOM 712 C CA . MET A 1 91 ? 15.155 22.487 -61.583 1.00 76.62 91 MET A CA 1
ATOM 713 C C . MET A 1 91 ? 14.618 21.218 -60.915 1.00 76.62 91 MET A C 1
ATOM 715 O O . MET A 1 91 ? 14.078 21.286 -59.819 1.00 76.62 91 MET A O 1
ATOM 719 N N . ASN A 1 92 ? 14.737 20.053 -61.558 1.00 77.25 92 ASN A N 1
ATOM 720 C CA . ASN A 1 92 ? 14.306 18.790 -60.961 1.00 77.25 92 ASN A CA 1
ATOM 721 C C . ASN A 1 92 ? 15.245 18.363 -59.823 1.00 77.25 92 ASN A C 1
ATOM 723 O O . ASN A 1 92 ? 14.783 17.833 -58.819 1.00 77.25 92 ASN A O 1
ATOM 727 N N . MET A 1 93 ? 16.545 18.651 -59.950 1.00 73.25 93 MET A N 1
ATOM 728 C CA . MET A 1 93 ? 17.533 18.467 -58.886 1.00 73.25 93 MET A CA 1
ATOM 729 C C . MET A 1 93 ? 17.245 19.400 -57.703 1.00 73.25 93 MET A C 1
ATOM 731 O O . MET A 1 93 ? 17.212 18.944 -56.569 1.00 73.25 93 MET A O 1
ATOM 735 N N . GLU A 1 94 ? 16.967 20.680 -57.955 1.00 82.88 94 GLU A N 1
ATOM 736 C CA . GLU A 1 94 ? 16.605 21.675 -56.936 1.00 82.88 94 GLU A CA 1
ATOM 737 C C . GLU A 1 94 ? 15.285 21.330 -56.242 1.00 82.88 94 GLU A C 1
ATOM 739 O O . GLU A 1 94 ? 15.201 21.398 -55.019 1.00 82.88 94 GLU A O 1
ATOM 744 N N . LYS A 1 95 ? 14.271 20.875 -56.991 1.00 80.50 95 LYS A N 1
ATOM 745 C CA . LYS A 1 95 ? 13.025 20.350 -56.413 1.00 80.50 95 LYS A CA 1
ATOM 746 C C . LYS A 1 95 ? 13.271 19.113 -55.556 1.00 80.50 95 LYS A C 1
ATOM 748 O O . LYS A 1 95 ? 12.690 19.010 -54.481 1.00 80.50 95 LYS A O 1
ATOM 753 N N . HIS A 1 96 ? 14.134 18.194 -55.995 1.00 73.25 96 HIS A N 1
ATOM 754 C CA . HIS A 1 96 ? 14.516 17.042 -55.179 1.00 73.25 96 HIS A CA 1
ATOM 755 C C . HIS A 1 96 ? 15.260 17.452 -53.911 1.00 73.25 96 HIS A C 1
ATOM 757 O O . HIS A 1 96 ? 14.983 16.889 -52.857 1.00 73.25 96 HIS A O 1
ATOM 763 N N . LEU A 1 97 ? 16.150 18.443 -53.986 1.00 80.56 97 LEU A N 1
ATOM 764 C CA . LEU A 1 97 ? 16.842 18.984 -52.818 1.00 80.56 97 LEU A CA 1
ATOM 765 C C . LEU A 1 97 ? 15.860 19.640 -51.844 1.00 80.56 97 LEU A C 1
ATOM 767 O O . LEU A 1 97 ? 15.915 19.339 -50.658 1.00 80.56 97 LEU A O 1
ATOM 771 N N . ALA A 1 98 ? 14.926 20.455 -52.341 1.00 80.81 98 ALA A N 1
ATOM 772 C CA . ALA A 1 98 ? 13.898 21.100 -51.524 1.00 80.81 98 ALA A CA 1
ATOM 773 C C . ALA A 1 98 ? 12.959 20.078 -50.856 1.00 80.81 98 ALA A C 1
ATOM 775 O O . ALA A 1 98 ? 12.652 20.183 -49.669 1.00 80.81 98 ALA A O 1
ATOM 776 N N . HIS A 1 99 ? 12.549 19.046 -51.598 1.00 81.94 99 HIS A N 1
ATOM 777 C CA . HIS A 1 99 ? 11.748 17.950 -51.054 1.00 81.94 99 HIS A CA 1
ATOM 778 C C . HIS A 1 99 ? 12.519 17.186 -49.974 1.00 81.94 99 HIS A C 1
ATOM 780 O O . HIS A 1 99 ? 11.990 16.923 -48.899 1.00 81.94 99 HIS A O 1
ATOM 786 N N . LYS A 1 100 ? 13.798 16.880 -50.224 1.00 74.56 100 LYS A N 1
ATOM 787 C CA . LYS A 1 100 ? 14.641 16.178 -49.255 1.00 74.56 100 LYS A CA 1
ATOM 788 C C . LYS A 1 100 ? 14.907 17.022 -48.009 1.00 74.56 100 LYS A C 1
ATOM 790 O O . LYS A 1 100 ? 14.894 16.473 -46.915 1.00 74.56 100 LYS A O 1
ATOM 795 N N . SER A 1 101 ? 15.087 18.337 -48.142 1.00 74.81 101 SER A N 1
ATOM 796 C CA . SER A 1 101 ? 15.219 19.229 -46.984 1.00 74.81 101 SER A CA 1
ATOM 797 C C . SER A 1 101 ? 13.935 19.306 -46.162 1.00 74.81 101 SER A C 1
ATOM 799 O O . SER A 1 101 ? 14.000 19.347 -44.939 1.00 74.81 101 SER A O 1
ATOM 801 N N . GLN A 1 102 ? 12.769 19.275 -46.813 1.00 82.75 102 GLN A N 1
ATOM 802 C CA . GLN A 1 102 ? 11.483 19.255 -46.117 1.00 82.75 102 GLN A CA 1
ATOM 803 C C . GLN A 1 102 ? 11.245 17.918 -45.400 1.00 82.75 102 GLN A C 1
ATOM 805 O O . GLN A 1 102 ? 10.759 17.914 -44.274 1.00 82.75 102 GLN A O 1
ATOM 810 N N . GLU A 1 103 ? 11.630 16.793 -46.012 1.00 81.00 103 GLU A N 1
ATOM 811 C CA . GLU A 1 103 ? 11.626 15.485 -45.344 1.00 81.00 103 GLU A CA 1
ATOM 812 C C . GLU A 1 103 ? 12.531 15.485 -44.109 1.00 81.00 103 GLU A C 1
ATOM 814 O O . GLU A 1 103 ? 12.115 15.005 -43.061 1.00 81.00 103 GLU A O 1
ATOM 819 N N . VAL A 1 104 ? 13.747 16.037 -44.209 1.00 80.75 104 VAL A N 1
ATOM 820 C CA . VAL A 1 104 ? 14.673 16.141 -43.068 1.00 80.75 104 VAL A CA 1
ATOM 821 C C . VAL A 1 104 ? 14.065 16.983 -41.948 1.00 80.75 104 VAL A C 1
ATOM 823 O O . VAL A 1 104 ? 14.055 16.526 -40.813 1.00 80.75 104 VAL A O 1
ATOM 826 N N . ALA A 1 105 ? 13.477 18.140 -42.262 1.00 84.12 105 ALA A N 1
ATOM 827 C CA . ALA A 1 105 ? 12.797 18.973 -41.269 1.00 84.12 105 ALA A CA 1
ATOM 828 C C . ALA A 1 105 ? 11.620 18.241 -40.594 1.00 84.12 105 ALA A C 1
ATOM 830 O O . ALA A 1 105 ? 11.430 18.340 -39.384 1.00 84.12 105 ALA A O 1
ATOM 831 N N . TRP A 1 106 ? 10.854 17.456 -41.358 1.00 82.88 106 TRP A N 1
ATOM 832 C CA . TRP A 1 106 ? 9.786 16.619 -40.807 1.00 82.88 106 TRP A CA 1
ATOM 833 C C . TRP A 1 106 ? 10.330 15.509 -39.893 1.00 82.88 106 TRP A C 1
ATOM 835 O O . TRP A 1 106 ? 9.779 15.273 -38.818 1.00 82.88 106 TRP A O 1
ATOM 845 N N . PHE A 1 107 ? 11.432 14.852 -40.274 1.00 77.69 107 PHE A N 1
ATOM 846 C CA . PHE A 1 107 ? 12.099 13.865 -39.420 1.00 77.69 107 PHE A CA 1
ATOM 847 C C . PHE A 1 107 ? 12.667 14.498 -38.143 1.00 77.69 107 PHE A C 1
ATOM 849 O O . PHE A 1 107 ? 12.527 13.910 -37.074 1.00 77.69 107 PHE A O 1
ATOM 856 N N . GLU A 1 108 ? 13.260 15.690 -38.223 1.00 86.44 108 GLU A N 1
ATOM 857 C CA . GLU A 1 108 ? 13.743 16.447 -37.059 1.00 86.44 108 GLU A CA 1
ATOM 858 C C . GLU A 1 108 ? 12.603 16.773 -36.085 1.00 86.44 108 GLU A C 1
ATOM 860 O O . GLU A 1 108 ? 12.744 16.570 -34.877 1.00 86.44 108 GLU A O 1
ATOM 865 N N . GLU A 1 109 ? 11.445 17.201 -36.598 1.00 87.12 109 GLU A N 1
ATOM 866 C CA . GLU A 1 109 ? 10.255 17.449 -35.779 1.00 87.12 109 GLU A CA 1
ATOM 867 C C . GLU A 1 109 ? 9.741 16.162 -35.113 1.00 87.12 109 GLU A C 1
ATOM 869 O O . GLU A 1 109 ? 9.421 16.163 -33.922 1.00 87.12 109 GLU A O 1
ATOM 874 N N . GLN A 1 110 ? 9.706 15.045 -35.847 1.00 86.88 110 GLN A N 1
ATOM 875 C CA . GLN A 1 110 ? 9.318 13.743 -35.296 1.00 86.88 110 GLN A CA 1
ATOM 876 C C . GLN A 1 110 ? 10.278 13.263 -34.200 1.00 86.88 110 GLN A C 1
ATOM 878 O O . GLN A 1 110 ? 9.822 12.770 -33.167 1.00 86.88 110 GLN A O 1
ATOM 883 N N . ILE A 1 111 ? 11.588 13.441 -34.381 1.00 83.25 111 ILE A N 1
ATOM 884 C CA . ILE A 1 111 ? 12.597 13.109 -33.365 1.00 83.25 111 ILE A CA 1
ATOM 885 C C . ILE A 1 111 ? 12.383 13.966 -32.111 1.00 83.25 111 ILE A C 1
ATOM 887 O O . ILE A 1 111 ? 12.327 13.424 -31.009 1.00 83.25 111 ILE A O 1
ATOM 891 N N . ALA A 1 112 ? 12.153 15.273 -32.263 1.00 86.31 112 ALA A N 1
ATOM 892 C CA . ALA A 1 112 ? 11.876 16.160 -31.131 1.00 86.31 112 ALA A CA 1
ATOM 893 C C . ALA A 1 112 ? 10.591 15.771 -30.370 1.00 86.31 112 ALA A C 1
ATOM 895 O O . ALA A 1 112 ? 10.546 15.832 -29.136 1.00 86.31 112 ALA A O 1
ATOM 896 N N . GLN A 1 113 ? 9.544 15.339 -31.083 1.00 84.94 113 GLN A N 1
ATOM 897 C CA . GLN A 1 113 ? 8.320 14.816 -30.466 1.00 84.94 113 GLN A CA 1
ATOM 898 C C . GLN A 1 113 ? 8.576 13.506 -29.704 1.00 84.94 113 GLN A C 1
ATOM 900 O O . GLN A 1 113 ? 8.082 13.348 -28.583 1.00 84.94 113 GLN A O 1
ATOM 905 N N . GLN A 1 114 ? 9.372 12.591 -30.267 1.00 84.06 114 GLN A N 1
ATOM 906 C CA . GLN A 1 114 ? 9.759 11.344 -29.599 1.00 84.06 114 GLN A CA 1
ATOM 907 C C . GLN A 1 114 ? 10.613 11.596 -28.352 1.00 84.06 114 GLN A C 1
ATOM 909 O O . GLN A 1 114 ? 10.363 10.976 -27.319 1.00 84.06 114 GLN A O 1
ATOM 914 N N . ASP A 1 115 ? 11.554 12.538 -28.402 1.00 85.62 115 ASP A N 1
ATOM 915 C CA . ASP A 1 115 ? 12.372 12.921 -27.248 1.00 85.62 115 ASP A CA 1
ATOM 916 C C . ASP A 1 115 ? 11.519 13.480 -26.104 1.00 85.62 115 ASP A C 1
ATOM 918 O O . ASP A 1 115 ? 11.738 13.145 -24.935 1.00 85.62 115 ASP A O 1
ATOM 922 N N . LYS A 1 116 ? 10.498 14.281 -26.428 1.00 85.44 116 LYS A N 1
ATOM 923 C CA . LYS A 1 116 ? 9.552 14.809 -25.438 1.00 85.44 116 LYS A CA 1
ATOM 924 C C . LYS A 1 116 ? 8.711 13.700 -24.801 1.00 85.44 116 LYS A C 1
ATOM 926 O O . LYS A 1 116 ? 8.599 13.654 -23.577 1.00 85.44 116 LYS A O 1
ATOM 931 N N . ALA A 1 117 ? 8.173 12.781 -25.605 1.00 77.50 117 ALA A N 1
ATOM 932 C CA . ALA A 1 117 ? 7.443 11.617 -25.098 1.00 77.50 117 ALA A CA 1
ATOM 933 C C . ALA A 1 117 ? 8.344 10.720 -24.229 1.00 77.50 117 ALA A C 1
ATOM 935 O O . ALA A 1 117 ? 7.925 10.237 -23.178 1.00 77.50 117 ALA A O 1
ATOM 936 N N . LEU A 1 118 ? 9.613 10.547 -24.615 1.00 81.38 118 LEU A N 1
ATOM 937 C CA . LEU A 1 118 ? 10.601 9.804 -23.836 1.00 81.38 118 LEU A CA 1
ATOM 938 C C . LEU A 1 118 ? 10.908 10.489 -22.497 1.00 81.38 118 LEU A C 1
ATOM 940 O O . LEU A 1 118 ? 11.073 9.799 -21.491 1.00 81.38 118 LEU A O 1
ATOM 944 N N . GLN A 1 119 ? 10.983 11.821 -22.455 1.00 83.94 119 GLN A N 1
ATOM 945 C CA . GLN A 1 119 ? 11.131 12.572 -21.205 1.00 83.94 119 GLN A CA 1
ATOM 946 C C . GLN A 1 119 ? 9.910 12.417 -20.295 1.00 83.94 119 GLN A C 1
ATOM 948 O O . GLN A 1 119 ? 10.084 12.168 -19.105 1.00 83.94 119 GLN A O 1
ATOM 953 N N . GLU A 1 120 ? 8.698 12.489 -20.845 1.00 83.50 120 GLU A N 1
ATOM 954 C CA . GLU A 1 120 ? 7.456 12.298 -20.086 1.00 83.50 120 GLU A CA 1
ATOM 955 C C . GLU A 1 120 ? 7.370 10.878 -19.504 1.00 83.50 120 GLU A C 1
ATOM 957 O O . GLU A 1 120 ? 7.112 10.703 -18.312 1.00 83.50 120 GLU A O 1
ATOM 962 N N . VAL A 1 121 ? 7.709 9.855 -20.297 1.00 73.44 121 VAL A N 1
ATOM 963 C CA . VAL A 1 121 ? 7.823 8.470 -19.815 1.00 73.44 121 VAL A CA 1
ATOM 964 C C . VAL A 1 121 ? 8.913 8.345 -18.748 1.00 73.44 121 VAL A C 1
ATOM 966 O O . VAL A 1 121 ? 8.673 7.718 -17.720 1.00 73.44 121 VAL A O 1
ATOM 969 N N . LYS A 1 122 ? 10.090 8.959 -18.926 1.00 71.56 122 LYS A N 1
ATOM 970 C CA . LYS A 1 122 ? 11.159 8.964 -17.908 1.00 71.56 122 LYS A CA 1
ATOM 971 C C . LYS A 1 122 ? 10.719 9.636 -16.611 1.00 71.56 122 LYS A C 1
ATOM 973 O O . LYS A 1 122 ? 11.090 9.165 -15.540 1.00 71.56 122 LYS A O 1
ATOM 978 N N . GLU A 1 123 ? 9.926 10.698 -16.679 1.00 76.69 123 GLU A N 1
ATOM 979 C CA . GLU A 1 123 ? 9.401 11.385 -15.501 1.00 76.69 123 GLU A CA 1
ATOM 980 C C . GLU A 1 123 ? 8.330 10.545 -14.791 1.00 76.69 123 GLU A C 1
ATOM 982 O O . GLU A 1 123 ? 8.352 10.422 -13.565 1.00 76.69 123 GLU A O 1
ATOM 987 N N . LEU A 1 124 ? 7.431 9.905 -15.545 1.00 70.19 124 LEU A N 1
ATOM 988 C CA . LEU A 1 124 ? 6.439 8.968 -15.009 1.00 70.19 124 LEU A CA 1
ATOM 989 C C . LEU A 1 124 ? 7.109 7.742 -14.378 1.00 70.19 124 LEU A C 1
ATOM 991 O O . LEU A 1 124 ? 6.738 7.345 -13.273 1.00 70.19 124 LEU A O 1
ATOM 995 N N . VAL A 1 125 ? 8.141 7.189 -15.019 1.00 66.19 125 VAL A N 1
ATOM 996 C CA . VAL A 1 125 ? 8.978 6.117 -14.463 1.00 66.19 125 VAL A CA 1
ATOM 997 C C . VAL A 1 125 ? 9.752 6.616 -13.246 1.00 66.19 125 VAL A C 1
ATOM 999 O O . VAL A 1 125 ? 9.820 5.899 -12.263 1.00 66.19 125 VAL A O 1
ATOM 1002 N N . GLY A 1 126 ? 10.254 7.853 -13.236 1.00 60.44 126 GLY A N 1
ATOM 1003 C CA . GLY A 1 126 ? 10.893 8.480 -12.073 1.00 60.44 126 GLY A CA 1
ATOM 1004 C C . GLY A 1 126 ? 9.946 8.629 -10.876 1.00 60.44 126 GLY A C 1
ATOM 1005 O O . GLY A 1 126 ? 10.296 8.276 -9.751 1.00 60.44 126 GLY A O 1
ATOM 1006 N N . LYS A 1 127 ? 8.701 9.053 -11.117 1.00 62.94 127 LYS A N 1
ATOM 1007 C CA . LYS A 1 127 ? 7.625 9.119 -10.107 1.00 62.94 127 LYS A CA 1
ATOM 1008 C C . LYS A 1 127 ? 7.180 7.725 -9.638 1.00 62.94 127 LYS A C 1
ATOM 1010 O O . LYS A 1 127 ? 6.785 7.564 -8.478 1.00 62.94 127 LYS A O 1
ATOM 1015 N N . THR A 1 128 ? 7.301 6.734 -10.522 1.00 49.56 128 THR A N 1
ATOM 1016 C CA . THR A 1 128 ? 7.087 5.295 -10.279 1.00 49.56 128 THR A CA 1
ATOM 1017 C C . THR A 1 128 ? 8.361 4.596 -9.776 1.00 49.56 128 THR A C 1
ATOM 1019 O O . THR A 1 128 ? 8.311 3.442 -9.394 1.00 49.56 128 THR A O 1
ATOM 1022 N N . ASN A 1 129 ? 9.501 5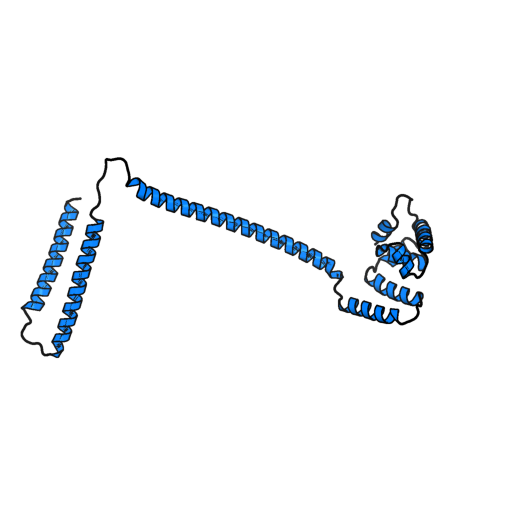.282 -9.657 1.00 50.09 129 ASN A N 1
ATOM 1023 C CA . ASN A 1 129 ? 10.740 4.764 -9.065 1.00 50.09 129 ASN A CA 1
ATOM 1024 C C . ASN A 1 129 ? 10.829 5.058 -7.560 1.00 50.09 129 ASN A C 1
ATOM 1026 O O . ASN A 1 129 ? 11.844 4.773 -6.935 1.00 50.09 129 ASN A O 1
ATOM 1030 N N . ARG A 1 130 ? 9.725 5.485 -6.923 1.00 44.16 130 ARG A N 1
ATOM 1031 C CA . ARG A 1 130 ? 9.534 5.355 -5.461 1.00 44.16 130 ARG A CA 1
ATOM 1032 C C . ARG A 1 130 ? 9.596 3.898 -4.961 1.00 44.16 130 ARG A C 1
ATOM 1034 O O . ARG A 1 130 ? 9.583 3.668 -3.762 1.00 44.16 130 ARG A O 1
ATOM 1041 N N . TRP A 1 131 ? 9.711 2.940 -5.880 1.00 40.19 131 TRP A N 1
ATOM 1042 C CA . TRP A 1 131 ? 9.941 1.517 -5.642 1.00 40.19 131 TRP A CA 1
ATOM 1043 C C . TRP A 1 131 ? 11.433 1.119 -5.720 1.00 40.19 131 TRP A C 1
ATOM 1045 O O . TRP A 1 131 ? 11.765 -0.061 -5.635 1.00 40.19 131 TRP A O 1
ATOM 1055 N N . GLN A 1 132 ? 12.359 2.079 -5.853 1.00 47.78 132 GLN A N 1
ATOM 1056 C CA . GLN A 1 132 ? 13.801 1.841 -5.725 1.00 47.78 132 GLN A CA 1
ATOM 1057 C C . GLN A 1 132 ? 14.243 1.855 -4.259 1.00 47.78 132 GLN A C 1
ATOM 1059 O O . GLN A 1 132 ? 14.905 2.771 -3.786 1.00 47.78 132 GLN A O 1
ATOM 1064 N N . ASN A 1 133 ? 13.967 0.768 -3.557 1.00 56.31 133 ASN A N 1
ATOM 1065 C CA . ASN A 1 133 ? 14.950 0.251 -2.620 1.00 56.31 133 ASN A CA 1
ATOM 1066 C C . ASN A 1 133 ? 15.081 -1.236 -2.917 1.00 56.31 133 ASN A C 1
ATOM 1068 O O . ASN A 1 133 ? 14.452 -2.060 -2.268 1.00 56.31 133 ASN A O 1
ATOM 1072 N N . LEU A 1 134 ? 15.907 -1.596 -3.903 1.00 49.88 134 LEU A N 1
ATOM 1073 C CA . LEU A 1 134 ? 16.283 -2.997 -4.128 1.00 49.88 134 LEU A CA 1
ATOM 1074 C C . LEU A 1 134 ? 16.886 -3.617 -2.854 1.00 49.88 134 LEU A C 1
ATOM 1076 O O . LEU A 1 134 ? 16.662 -4.788 -2.590 1.00 49.88 134 LEU A O 1
ATOM 1080 N N . ALA A 1 135 ? 17.558 -2.806 -2.027 1.00 53.72 135 ALA A N 1
ATOM 1081 C CA . ALA A 1 135 ? 18.052 -3.191 -0.707 1.00 53.72 135 ALA A CA 1
ATOM 1082 C C . ALA A 1 135 ? 16.934 -3.380 0.341 1.00 53.72 135 ALA A C 1
ATOM 1084 O O . ALA A 1 135 ? 17.069 -4.237 1.208 1.00 53.72 135 ALA A O 1
ATOM 1085 N N . GLN A 1 136 ? 15.819 -2.632 0.263 1.00 52.59 136 GLN A N 1
ATOM 1086 C CA . GLN A 1 136 ? 14.631 -2.907 1.091 1.00 52.59 136 GLN A CA 1
ATOM 1087 C C . GLN A 1 136 ? 13.851 -4.096 0.546 1.00 52.59 136 GLN A C 1
ATOM 1089 O O . GLN A 1 136 ? 13.373 -4.879 1.344 1.00 52.59 136 GLN A O 1
ATOM 1094 N N . MET A 1 137 ? 13.754 -4.278 -0.773 1.00 48.75 137 MET A N 1
ATOM 1095 C CA . MET A 1 137 ? 13.115 -5.448 -1.376 1.00 48.75 137 MET A CA 1
ATOM 1096 C C . MET A 1 137 ? 13.900 -6.721 -1.046 1.00 48.75 137 MET A C 1
ATOM 1098 O O . MET A 1 137 ? 13.291 -7.714 -0.689 1.00 48.75 137 MET A O 1
ATOM 1102 N N . GLN A 1 138 ? 15.238 -6.686 -1.074 1.00 53.62 138 GLN A N 1
ATOM 1103 C CA . GLN A 1 138 ? 16.077 -7.793 -0.608 1.00 53.62 138 GLN A CA 1
ATOM 1104 C C . GLN A 1 138 ? 15.917 -8.047 0.891 1.00 53.62 138 GLN A C 1
ATOM 1106 O O . GLN A 1 138 ? 15.806 -9.205 1.263 1.00 53.62 138 GLN A O 1
ATOM 1111 N N . ASN A 1 139 ? 15.828 -7.001 1.723 1.00 52.97 139 ASN A N 1
ATOM 1112 C CA . ASN A 1 139 ? 15.506 -7.156 3.148 1.00 52.97 139 ASN A CA 1
ATOM 1113 C C . ASN A 1 139 ? 14.111 -7.760 3.357 1.00 52.97 139 ASN A C 1
ATOM 1115 O O . ASN A 1 139 ? 13.936 -8.651 4.171 1.00 52.97 139 ASN A O 1
ATOM 1119 N N . ILE A 1 140 ? 13.111 -7.305 2.603 1.00 53.31 140 ILE A N 1
ATOM 1120 C CA . ILE A 1 140 ? 11.737 -7.811 2.668 1.00 53.31 140 ILE A CA 1
ATOM 1121 C C . ILE A 1 140 ? 11.699 -9.271 2.205 1.00 53.31 140 ILE A C 1
ATOM 1123 O O . ILE A 1 140 ? 11.089 -10.094 2.874 1.00 53.31 140 ILE A O 1
ATOM 1127 N N . CYS A 1 141 ? 12.389 -9.624 1.119 1.00 47.81 141 CYS A N 1
ATOM 1128 C CA . CYS A 1 141 ? 12.498 -11.002 0.646 1.00 47.81 141 CYS A CA 1
ATOM 1129 C C . CYS A 1 141 ? 13.234 -11.899 1.651 1.00 47.81 141 CYS A C 1
ATOM 1131 O O . CYS A 1 141 ? 12.742 -12.989 1.921 1.00 47.81 141 CYS A O 1
ATOM 1133 N N . SER A 1 142 ? 14.334 -11.443 2.263 1.00 48.16 142 SER A N 1
ATOM 1134 C CA . SER A 1 142 ? 15.047 -12.218 3.290 1.00 48.16 142 SER A CA 1
ATOM 1135 C C . SER A 1 142 ? 14.241 -12.355 4.586 1.00 48.16 142 SER A C 1
ATOM 1137 O O . SER A 1 142 ? 14.264 -13.403 5.218 1.00 48.16 142 SER A O 1
ATOM 1139 N N . MET A 1 143 ? 13.472 -11.328 4.962 1.00 46.47 143 MET A N 1
ATOM 1140 C CA . MET A 1 143 ? 12.565 -11.376 6.115 1.00 46.47 143 MET A CA 1
ATOM 1141 C C . MET A 1 143 ? 11.361 -12.297 5.870 1.00 46.47 143 MET A C 1
ATOM 1143 O O . MET A 1 143 ? 10.881 -12.926 6.809 1.00 46.47 143 MET A O 1
ATOM 1147 N N . ILE A 1 144 ? 10.883 -12.397 4.624 1.00 49.81 144 ILE A N 1
ATOM 1148 C CA . ILE A 1 144 ? 9.841 -13.353 4.219 1.00 49.81 144 ILE A CA 1
ATOM 1149 C C . ILE A 1 144 ? 10.400 -14.787 4.189 1.00 49.81 144 ILE A C 1
ATOM 1151 O O . ILE A 1 144 ? 9.718 -15.720 4.601 1.00 49.81 144 ILE A O 1
ATOM 1155 N N . GLU A 1 145 ? 11.646 -14.986 3.749 1.00 41.75 145 GLU A N 1
ATOM 1156 C CA . GLU A 1 145 ? 12.315 -16.296 3.814 1.00 41.75 145 GLU A CA 1
ATOM 1157 C C . GLU A 1 145 ? 12.540 -16.772 5.262 1.00 41.75 145 GLU A C 1
ATOM 1159 O O . GLU A 1 145 ? 12.426 -17.967 5.539 1.00 41.75 145 GLU A O 1
ATOM 1164 N N . GLU A 1 146 ? 12.793 -15.859 6.205 1.00 46.06 146 GLU A N 1
ATOM 1165 C CA . GLU A 1 146 ? 12.859 -16.180 7.639 1.00 46.06 146 GLU A CA 1
ATOM 1166 C C . GLU A 1 146 ? 11.479 -16.430 8.271 1.00 46.06 146 GLU A C 1
ATOM 1168 O O . GLU A 1 146 ? 11.370 -17.281 9.157 1.00 46.06 146 GLU A O 1
ATOM 1173 N N . SER A 1 147 ? 10.419 -15.745 7.823 1.00 38.44 147 SER A N 1
ATOM 1174 C CA . SER A 1 147 ? 9.068 -15.897 8.388 1.00 38.44 147 SER A CA 1
ATOM 1175 C C . SER A 1 147 ? 8.355 -17.180 7.955 1.00 38.44 147 SER A C 1
ATOM 1177 O O . SER A 1 147 ? 7.541 -17.706 8.704 1.00 38.44 147 SER A O 1
ATOM 1179 N N . VAL A 1 148 ? 8.695 -17.748 6.794 1.00 46.25 148 VAL A N 1
ATOM 1180 C CA . VAL A 1 148 ? 8.175 -19.061 6.361 1.00 46.25 148 VAL A CA 1
ATOM 1181 C C . VAL A 1 148 ? 8.690 -20.208 7.248 1.00 46.25 148 VAL A C 1
ATOM 1183 O O . VAL A 1 148 ? 8.066 -21.267 7.304 1.00 46.25 148 VAL A O 1
ATOM 1186 N N . ASN A 1 149 ? 9.796 -19.999 7.972 1.00 42.78 149 ASN A N 1
ATOM 1187 C CA . ASN A 1 149 ? 10.448 -21.029 8.782 1.00 42.78 149 ASN A CA 1
ATOM 1188 C C . ASN A 1 149 ? 10.084 -21.004 10.277 1.00 42.78 149 ASN A C 1
ATOM 1190 O O . ASN A 1 149 ? 10.438 -21.952 10.976 1.00 42.78 149 ASN A O 1
ATOM 1194 N N . ASN A 1 150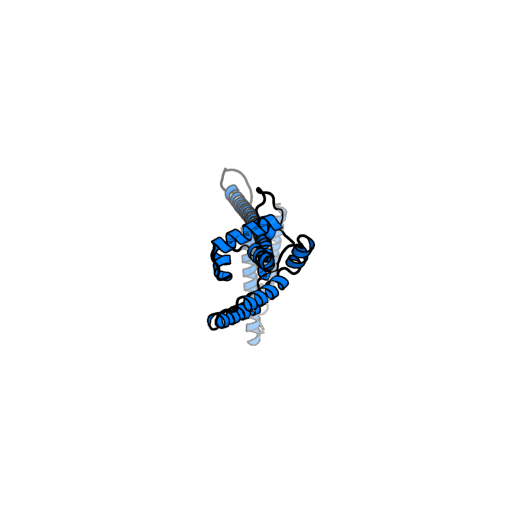 ? 9.381 -19.979 10.777 1.00 39.53 150 ASN A N 1
ATOM 1195 C CA . ASN A 1 150 ? 9.046 -19.851 12.199 1.00 39.53 150 ASN A CA 1
ATOM 1196 C C . ASN A 1 150 ? 7.538 -19.652 12.409 1.00 39.53 150 ASN A C 1
ATOM 1198 O O . ASN A 1 150 ? 6.881 -18.896 11.703 1.00 39.53 150 ASN A O 1
ATOM 1202 N N . GLU A 1 151 ? 6.988 -20.375 13.380 1.00 40.38 151 GLU A N 1
ATOM 1203 C CA . GLU A 1 151 ? 5.556 -20.457 13.674 1.00 40.38 151 GLU A CA 1
ATOM 1204 C C . GLU A 1 151 ? 4.976 -19.085 14.093 1.00 40.38 151 GLU A C 1
ATOM 1206 O O . GLU A 1 151 ? 5.548 -18.379 14.919 1.00 40.38 151 GLU A O 1
ATOM 1211 N N . PHE A 1 152 ? 3.854 -18.707 13.469 1.00 42.50 152 PHE A N 1
ATOM 1212 C CA . PHE A 1 152 ? 3.270 -17.359 13.419 1.00 42.50 152 PHE A CA 1
ATOM 1213 C C . PHE A 1 152 ? 2.810 -16.793 14.777 1.00 42.50 152 PHE A C 1
ATOM 1215 O O . PHE A 1 152 ? 1.900 -17.348 15.398 1.00 42.50 152 PHE A O 1
ATOM 1222 N N . ASP A 1 153 ? 3.312 -15.608 15.148 1.00 53.38 153 ASP A N 1
ATOM 1223 C CA . ASP A 1 153 ? 2.714 -14.745 16.177 1.00 53.38 153 ASP A CA 1
ATOM 1224 C C . ASP A 1 153 ? 2.184 -13.439 15.546 1.00 53.38 153 ASP A C 1
ATOM 1226 O O . ASP A 1 153 ? 2.929 -12.553 15.120 1.00 53.38 153 ASP A O 1
ATOM 1230 N N . ILE A 1 154 ? 0.856 -13.336 15.447 1.00 56.38 154 ILE A N 1
ATOM 1231 C CA . ILE A 1 154 ? 0.125 -12.329 14.649 1.00 56.38 154 ILE A CA 1
ATOM 1232 C C . ILE A 1 154 ? 0.393 -10.889 15.137 1.00 56.38 154 ILE A C 1
ATOM 1234 O O . ILE A 1 154 ? 0.252 -9.928 14.372 1.00 56.38 154 ILE A O 1
ATOM 1238 N N . GLU A 1 155 ? 0.778 -10.706 16.404 1.00 61.28 155 GLU A N 1
ATOM 1239 C CA . GLU A 1 155 ? 1.090 -9.382 16.959 1.00 61.28 155 GLU A CA 1
ATOM 1240 C C . GLU A 1 155 ? 2.438 -8.829 16.479 1.00 61.28 155 GLU A C 1
ATOM 1242 O O . GLU A 1 155 ? 2.551 -7.617 16.251 1.00 61.28 155 GLU A O 1
ATOM 1247 N N . GLU A 1 156 ? 3.436 -9.688 16.263 1.00 67.88 156 GLU A N 1
ATOM 1248 C CA . GLU A 1 156 ? 4.767 -9.258 15.832 1.00 67.88 156 GLU A CA 1
ATOM 1249 C C . GLU A 1 156 ? 4.773 -8.857 14.348 1.00 67.88 156 GLU A C 1
ATOM 1251 O O . GLU A 1 156 ? 5.306 -7.801 13.982 1.00 67.88 156 GLU A O 1
ATOM 1256 N N . ASP A 1 157 ? 4.080 -9.624 13.503 1.00 69.00 157 ASP A N 1
ATOM 1257 C CA . ASP A 1 157 ? 3.911 -9.319 12.077 1.00 69.00 157 ASP A CA 1
ATOM 1258 C C . ASP A 1 157 ? 3.130 -8.019 11.852 1.00 69.00 157 ASP A C 1
ATOM 1260 O O . ASP A 1 157 ? 3.492 -7.200 10.998 1.00 69.00 157 ASP A O 1
ATOM 1264 N N . TRP A 1 158 ? 2.097 -7.767 12.663 1.00 73.56 158 TRP A N 1
ATOM 1265 C CA . TRP A 1 158 ? 1.364 -6.502 12.620 1.00 73.56 158 TRP A CA 1
ATOM 1266 C C . TRP A 1 158 ? 2.250 -5.310 13.002 1.00 73.56 158 TRP A C 1
ATOM 1268 O O . TRP A 1 158 ? 2.170 -4.254 12.366 1.00 73.56 158 TRP A O 1
ATOM 1278 N N . LEU A 1 159 ? 3.108 -5.457 14.016 1.00 73.06 159 LEU A N 1
ATOM 1279 C CA . LEU A 1 159 ? 4.020 -4.391 14.432 1.00 73.06 159 LEU A CA 1
ATOM 1280 C C . LEU A 1 159 ? 5.018 -4.049 13.316 1.00 73.06 159 LEU A C 1
ATOM 1282 O O . LEU A 1 159 ? 5.211 -2.869 13.007 1.00 73.06 159 LEU A O 1
ATOM 1286 N N . ARG A 1 160 ? 5.595 -5.067 12.669 1.00 73.25 160 ARG A N 1
ATOM 1287 C CA . ARG A 1 160 ? 6.521 -4.900 11.536 1.00 73.25 160 ARG A CA 1
ATOM 1288 C C . ARG A 1 160 ? 5.834 -4.250 10.340 1.00 73.25 160 ARG A C 1
ATOM 1290 O O . ARG A 1 160 ? 6.329 -3.246 9.822 1.00 73.25 160 ARG A O 1
ATOM 1297 N N . PHE A 1 161 ? 4.660 -4.757 9.956 1.00 81.50 161 PHE A N 1
ATOM 1298 C CA . PHE A 1 161 ? 3.838 -4.154 8.907 1.00 81.50 161 PHE A CA 1
ATOM 1299 C C . PHE A 1 161 ? 3.563 -2.679 9.203 1.00 81.50 161 PHE A C 1
ATOM 1301 O O . PHE A 1 161 ? 3.709 -1.831 8.325 1.00 81.50 161 PHE A O 1
ATOM 1308 N N . ARG A 1 162 ? 3.190 -2.357 10.445 1.00 80.31 162 ARG A N 1
ATOM 1309 C CA . ARG A 1 162 ? 2.845 -0.994 10.844 1.00 80.31 162 ARG A CA 1
ATOM 1310 C C . ARG A 1 162 ? 4.025 -0.037 10.706 1.00 80.31 162 ARG A C 1
ATOM 1312 O O . ARG A 1 162 ? 3.817 1.067 10.213 1.00 80.31 162 ARG A O 1
ATOM 1319 N N . ILE A 1 163 ? 5.231 -0.444 11.103 1.00 81.62 163 ILE A N 1
ATOM 1320 C CA . ILE A 1 163 ? 6.442 0.381 10.956 1.00 81.62 163 ILE A CA 1
ATOM 1321 C C . ILE A 1 163 ? 6.677 0.712 9.477 1.00 81.62 163 ILE A C 1
ATOM 1323 O O . ILE A 1 163 ? 6.871 1.876 9.130 1.00 81.62 163 ILE A O 1
ATOM 1327 N N . ILE A 1 164 ? 6.602 -0.293 8.600 1.00 80.81 164 ILE A N 1
ATOM 1328 C CA . ILE A 1 164 ? 6.781 -0.113 7.151 1.00 80.81 164 ILE A CA 1
ATOM 1329 C C . ILE A 1 164 ? 5.666 0.774 6.579 1.00 80.81 164 ILE A C 1
ATOM 1331 O O . ILE A 1 164 ? 5.919 1.695 5.804 1.00 80.81 164 ILE A O 1
ATOM 1335 N N . PHE A 1 165 ? 4.422 0.540 6.992 1.00 86.12 165 PHE A N 1
ATOM 1336 C CA . PHE A 1 165 ? 3.274 1.311 6.534 1.00 86.12 165 PHE A CA 1
ATOM 1337 C C . PHE A 1 165 ? 3.364 2.783 6.959 1.00 86.12 165 PHE A C 1
ATOM 1339 O O . PHE A 1 165 ? 3.107 3.664 6.142 1.00 86.12 165 PHE A O 1
ATOM 1346 N N . GLU A 1 166 ? 3.753 3.072 8.205 1.00 83.44 166 GLU A N 1
ATOM 1347 C CA . GLU A 1 166 ? 3.930 4.444 8.705 1.00 83.44 166 GLU A CA 1
ATOM 1348 C C . GLU A 1 166 ? 5.062 5.182 7.972 1.00 83.44 166 GLU A C 1
ATOM 1350 O O . GLU A 1 166 ? 4.967 6.392 7.784 1.00 83.44 166 GLU A O 1
ATOM 1355 N N . GLN A 1 167 ? 6.088 4.479 7.480 1.00 84.38 167 GLN A N 1
ATOM 1356 C CA . GLN A 1 167 ? 7.110 5.086 6.617 1.00 84.38 167 GLN A CA 1
ATOM 1357 C C . GLN A 1 167 ? 6.550 5.495 5.245 1.00 84.38 167 GLN A C 1
ATOM 1359 O O . GLN A 1 167 ? 6.922 6.542 4.717 1.00 84.38 167 GLN A O 1
ATOM 1364 N N . LEU A 1 168 ? 5.648 4.693 4.673 1.00 85.56 168 LEU A N 1
ATOM 1365 C CA . LEU A 1 168 ? 5.021 4.973 3.375 1.00 85.56 168 LEU A CA 1
ATOM 1366 C C . LEU A 1 168 ? 3.884 6.006 3.475 1.00 85.56 168 LEU A C 1
ATOM 1368 O O . LEU A 1 168 ? 3.674 6.789 2.547 1.00 85.56 168 LEU A O 1
ATOM 1372 N N . TYR A 1 169 ? 3.163 6.020 4.599 1.00 88.31 169 TYR A N 1
ATOM 1373 C CA . TYR A 1 169 ? 1.970 6.838 4.835 1.00 88.31 169 TYR A CA 1
ATOM 1374 C C . TYR A 1 169 ? 1.990 7.489 6.236 1.00 88.31 169 TYR A C 1
ATOM 1376 O O . TYR A 1 169 ? 1.146 7.175 7.082 1.00 88.31 169 TYR A O 1
ATOM 1384 N N . PRO A 1 170 ? 2.910 8.436 6.503 1.00 88.50 170 PRO A N 1
ATOM 1385 C CA . PRO A 1 170 ? 3.163 8.953 7.855 1.00 88.50 170 PRO A CA 1
ATOM 1386 C C . PRO A 1 170 ? 1.977 9.690 8.490 1.00 88.50 170 PRO A C 1
ATOM 1388 O O . PRO A 1 170 ? 1.830 9.696 9.710 1.00 88.50 170 PRO A O 1
ATOM 1391 N N . ASN A 1 171 ? 1.098 10.286 7.679 1.00 90.19 171 ASN A N 1
ATOM 1392 C CA . ASN A 1 171 ? -0.046 11.061 8.167 1.00 90.19 171 ASN A CA 1
ATOM 1393 C C . ASN A 1 171 ? -1.338 10.247 8.299 1.00 90.19 171 ASN A C 1
ATOM 1395 O O . ASN A 1 171 ? -2.273 10.708 8.949 1.00 90.19 171 ASN A O 1
ATOM 1399 N N . PHE A 1 172 ? -1.369 9.016 7.786 1.00 91.69 172 PHE A N 1
ATOM 1400 C CA . PHE A 1 172 ? -2.607 8.255 7.652 1.00 91.69 172 PHE A CA 1
ATOM 1401 C C . PHE A 1 172 ? -3.219 7.858 9.003 1.00 91.69 172 PHE A C 1
ATOM 1403 O O . PHE A 1 172 ? -4.377 8.167 9.286 1.00 91.69 172 PHE A O 1
ATOM 1410 N N . PHE A 1 173 ? -2.453 7.202 9.887 1.00 86.19 173 PHE A N 1
ATOM 1411 C CA . PHE A 1 173 ? -2.967 6.841 11.215 1.00 86.19 173 PHE A CA 1
ATOM 1412 C C . PHE A 1 173 ? -3.206 8.055 12.125 1.00 86.19 173 PHE A C 1
ATOM 1414 O O . PHE A 1 173 ? -4.246 8.073 12.793 1.00 86.19 173 PHE A O 1
ATOM 1421 N N . PRO A 1 174 ? -2.317 9.071 12.177 1.00 87.25 174 PRO A N 1
ATOM 1422 C CA . PRO A 1 174 ? -2.606 10.312 12.893 1.00 87.25 174 PRO A CA 1
ATOM 1423 C C . PRO A 1 174 ? -3.882 11.003 12.399 1.00 87.25 174 PRO A C 1
ATOM 1425 O O . PRO A 1 174 ? -4.700 11.414 13.224 1.00 87.25 174 PRO A O 1
ATOM 1428 N N . GLY A 1 175 ? -4.090 11.078 11.080 1.00 91.25 175 GLY A N 1
ATOM 1429 C CA . GLY A 1 175 ? -5.295 11.628 10.459 1.00 91.25 175 GLY A CA 1
ATOM 1430 C C . GLY A 1 175 ? -6.547 10.857 10.871 1.00 91.25 175 GLY A C 1
ATOM 1431 O O . GLY A 1 175 ? -7.487 11.446 11.408 1.00 91.25 175 GLY A O 1
ATOM 1432 N N . LEU A 1 176 ? -6.518 9.525 10.746 1.00 89.75 176 LEU A N 1
ATOM 1433 C CA . LEU A 1 176 ? -7.639 8.664 11.130 1.00 89.75 176 LEU A CA 1
ATOM 1434 C C . LEU A 1 176 ? -7.980 8.784 12.614 1.00 89.75 176 LEU A C 1
ATOM 1436 O O . LEU A 1 176 ? -9.153 8.861 12.960 1.00 89.75 176 LEU A O 1
ATOM 1440 N N . LYS A 1 177 ? -6.985 8.828 13.506 1.00 84.69 177 LYS A N 1
ATOM 1441 C CA . LYS A 1 177 ? -7.232 8.992 14.950 1.00 84.69 177 LYS A CA 1
ATOM 1442 C C . LYS A 1 177 ? -7.744 10.385 15.304 1.00 84.69 177 LYS A C 1
ATOM 1444 O O . LYS A 1 177 ? -8.483 10.528 16.279 1.00 84.69 177 LYS A O 1
ATOM 1449 N N . LYS A 1 178 ? -7.345 11.409 14.546 1.00 89.50 178 LYS A N 1
ATOM 1450 C CA . LYS A 1 178 ? -7.809 12.786 14.741 1.00 89.50 178 LYS A CA 1
ATOM 1451 C C . LYS A 1 178 ? -9.286 12.924 14.378 1.00 89.50 178 LYS A C 1
ATOM 1453 O O . LYS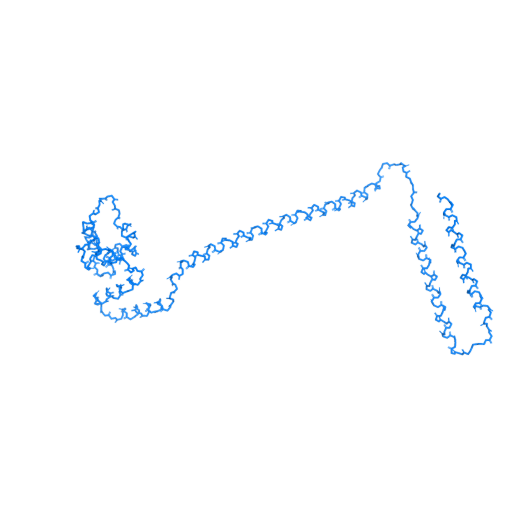 A 1 178 ? -10.030 13.524 15.152 1.00 89.50 178 LYS A O 1
ATOM 1458 N N . GLU A 1 179 ? -9.693 12.363 13.242 1.00 92.19 179 GLU A N 1
ATOM 1459 C CA . GLU A 1 179 ? -11.074 12.429 12.747 1.00 92.19 179 GLU A CA 1
ATOM 1460 C C . GLU A 1 179 ? -11.985 11.400 13.436 1.00 92.19 179 GLU A C 1
ATOM 1462 O O . GLU A 1 179 ? -13.092 11.724 13.862 1.00 92.19 179 GLU A O 1
ATOM 1467 N N . PHE A 1 180 ? -11.485 10.184 13.661 1.00 89.69 180 PHE A N 1
ATOM 1468 C CA . PHE A 1 180 ? -12.242 9.051 14.191 1.00 89.69 180 PHE A CA 1
ATOM 1469 C C . PHE A 1 180 ? -11.591 8.469 15.454 1.00 89.69 180 PHE A C 1
ATOM 1471 O O . PHE A 1 180 ? -10.977 7.400 15.456 1.00 89.69 180 PHE A O 1
ATOM 1478 N N . LYS A 1 181 ? -11.791 9.150 16.586 1.00 82.62 181 LYS A N 1
ATOM 1479 C CA . LYS A 1 181 ? -11.228 8.755 17.896 1.00 82.62 181 LYS A CA 1
ATOM 1480 C C . LYS A 1 181 ? -11.702 7.390 18.415 1.00 82.62 181 LYS A C 1
ATOM 1482 O O . LYS A 1 181 ? -11.064 6.820 19.292 1.00 82.62 181 LYS A O 1
ATOM 1487 N N . ALA A 1 182 ? -12.818 6.873 17.898 1.00 80.50 182 ALA A N 1
ATOM 1488 C CA . ALA A 1 182 ? -13.397 5.588 18.297 1.00 80.50 182 ALA A CA 1
ATOM 1489 C C . ALA A 1 182 ? -12.766 4.370 17.587 1.00 80.50 182 ALA A C 1
ATOM 1491 O O . ALA A 1 182 ? -13.164 3.232 17.853 1.00 80.50 182 ALA A O 1
ATOM 1492 N N . LEU A 1 183 ? -11.820 4.585 16.664 1.00 82.81 183 LEU A N 1
ATOM 1493 C CA . LEU A 1 183 ? -11.128 3.495 15.978 1.00 82.81 183 LEU A CA 1
ATOM 1494 C C . LEU A 1 183 ? -10.146 2.793 16.920 1.00 82.81 183 LEU A C 1
ATOM 1496 O O . LEU A 1 183 ? -9.277 3.409 17.536 1.00 82.81 183 LEU A O 1
ATOM 1500 N N . THR A 1 184 ? -10.271 1.473 16.994 1.00 80.06 184 THR A N 1
ATOM 1501 C CA . THR A 1 184 ? -9.348 0.589 17.709 1.00 80.06 184 THR A CA 1
ATOM 1502 C C . THR A 1 184 ? -8.157 0.229 16.822 1.00 80.06 184 THR A C 1
ATOM 1504 O O . THR A 1 184 ? -8.215 0.373 15.601 1.00 80.06 184 THR A O 1
ATOM 1507 N N . ASN A 1 185 ? -7.091 -0.328 17.402 1.00 76.50 185 ASN A N 1
ATOM 1508 C CA . ASN A 1 185 ? -5.936 -0.803 16.628 1.00 76.50 185 ASN A CA 1
ATOM 1509 C C . ASN A 1 185 ? -6.322 -1.856 15.572 1.00 76.50 185 ASN A C 1
ATOM 1511 O O . ASN A 1 185 ? -5.778 -1.849 14.472 1.00 76.50 185 ASN A O 1
ATOM 1515 N N . SER A 1 186 ? -7.314 -2.705 15.865 1.00 78.12 186 SER A N 1
ATOM 1516 C CA . SER A 1 186 ? -7.840 -3.674 14.895 1.00 78.12 186 SER A CA 1
ATOM 1517 C C . SER A 1 186 ? -8.544 -2.995 13.714 1.00 78.12 186 SER A C 1
ATOM 1519 O O . SER A 1 186 ? -8.430 -3.457 12.581 1.00 78.12 186 SER A O 1
ATOM 1521 N N . ASP A 1 187 ? -9.234 -1.875 13.952 1.00 84.69 187 ASP A N 1
ATOM 1522 C CA . ASP A 1 187 ? -9.858 -1.097 12.878 1.00 84.69 187 ASP A CA 1
ATOM 1523 C C . ASP A 1 187 ? -8.799 -0.404 12.010 1.00 84.69 187 ASP A C 1
ATOM 1525 O O . ASP A 1 187 ? -8.905 -0.425 10.786 1.00 84.69 187 ASP A O 1
ATOM 1529 N N . LEU 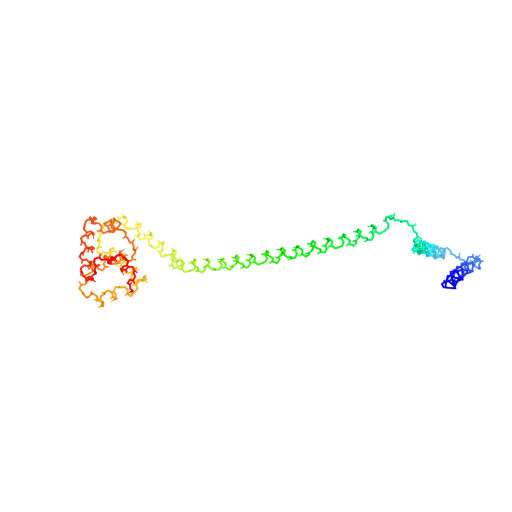A 1 188 ? -7.750 0.152 12.631 1.00 85.06 188 LEU A N 1
ATOM 1530 C CA . LEU A 1 188 ? -6.628 0.780 11.922 1.00 85.06 188 LEU A CA 1
ATOM 1531 C C . LEU A 1 188 ? -5.894 -0.220 11.025 1.00 85.06 188 LEU A C 1
ATOM 1533 O O . LEU A 1 188 ? -5.529 0.129 9.906 1.00 85.06 188 LEU A O 1
ATOM 1537 N N . CYS A 1 189 ? -5.752 -1.468 11.475 1.00 83.62 189 CYS A N 1
ATOM 1538 C CA . CYS A 1 189 ? -5.241 -2.559 10.652 1.00 83.62 189 CYS A CA 1
ATOM 1539 C C . CYS A 1 189 ? -6.066 -2.745 9.376 1.00 83.62 189 CYS A C 1
ATOM 1541 O O . CYS A 1 189 ? -5.521 -2.678 8.277 1.00 83.62 189 CYS A O 1
ATOM 1543 N N . ILE A 1 190 ? -7.391 -2.850 9.491 1.00 88.88 190 ILE A N 1
ATOM 1544 C CA . ILE A 1 190 ? -8.261 -2.962 8.313 1.00 88.88 190 ILE A CA 1
ATOM 1545 C C . ILE A 1 190 ? -8.167 -1.713 7.423 1.00 88.88 190 ILE A C 1
ATOM 1547 O O . ILE A 1 190 ? -8.114 -1.851 6.204 1.00 88.88 190 ILE A O 1
ATOM 1551 N N . CYS A 1 191 ? -8.101 -0.506 7.993 1.00 90.69 191 CYS A N 1
ATOM 1552 C CA . CYS A 1 191 ? -7.904 0.718 7.211 1.00 90.69 191 CYS A CA 1
ATOM 1553 C C . CYS A 1 191 ? -6.591 0.696 6.418 1.00 90.69 191 CYS A C 1
ATOM 1555 O O . CYS A 1 191 ? -6.582 1.087 5.256 1.00 90.69 191 CYS A O 1
ATOM 1557 N N . ALA A 1 192 ? -5.498 0.219 7.014 1.00 89.38 192 ALA A N 1
ATOM 1558 C CA . ALA A 1 192 ? -4.210 0.122 6.336 1.00 89.38 192 ALA A CA 1
ATOM 1559 C C . ALA A 1 192 ? -4.258 -0.870 5.166 1.00 89.38 192 ALA A C 1
ATOM 1561 O O . ALA A 1 192 ? -3.833 -0.542 4.060 1.00 89.38 192 ALA A O 1
ATOM 1562 N N . LEU A 1 193 ? -4.862 -2.044 5.367 1.00 87.44 193 LEU A N 1
ATOM 1563 C CA . LEU A 1 193 ? -5.028 -3.035 4.298 1.00 87.44 193 LEU A CA 1
ATOM 1564 C C . LEU A 1 193 ? -5.927 -2.516 3.161 1.00 87.44 193 LEU A C 1
ATOM 1566 O O . LEU A 1 193 ? -5.656 -2.764 1.987 1.00 87.44 193 LEU A O 1
ATOM 1570 N N . LEU A 1 194 ? -6.961 -1.736 3.492 1.00 91.94 194 LEU A N 1
ATOM 1571 C CA . LEU A 1 194 ? -7.803 -1.055 2.504 1.00 91.94 194 LEU A CA 1
ATOM 1572 C C . LEU A 1 194 ? -7.048 0.053 1.755 1.00 91.94 194 LEU A C 1
ATOM 1574 O O . LEU A 1 194 ? -7.243 0.200 0.551 1.00 91.94 194 LEU A O 1
ATOM 1578 N N . LYS A 1 195 ? -6.174 0.807 2.435 1.00 91.88 195 LYS A N 1
ATOM 1579 C CA . LYS A 1 195 ? -5.323 1.847 1.828 1.00 91.88 195 LYS A CA 1
ATOM 1580 C C . LYS A 1 195 ? -4.341 1.261 0.814 1.00 91.88 195 LYS A C 1
ATOM 1582 O O . LYS A 1 195 ? -4.068 1.897 -0.199 1.00 91.88 195 LYS A O 1
ATOM 1587 N N . LEU A 1 196 ? -3.877 0.035 1.057 1.00 88.31 196 LEU A N 1
ATOM 1588 C CA . LEU A 1 196 ? -3.071 -0.760 0.124 1.00 88.31 196 LEU A CA 1
ATOM 1589 C C . LEU A 1 196 ? -3.899 -1.436 -0.982 1.00 88.31 196 LEU A C 1
ATOM 1591 O O . LEU A 1 196 ? -3.350 -2.185 -1.784 1.00 88.31 196 LEU A O 1
ATOM 1595 N N . ASN A 1 197 ? -5.207 -1.173 -1.039 1.00 90.50 197 ASN A N 1
ATOM 1596 C CA . ASN A 1 197 ? -6.130 -1.717 -2.032 1.00 90.50 197 ASN A CA 1
ATOM 1597 C C . ASN A 1 197 ? -6.187 -3.259 -2.062 1.00 90.50 197 ASN A C 1
ATOM 1599 O O . ASN A 1 197 ? -6.389 -3.864 -3.115 1.00 90.50 197 ASN A O 1
ATOM 1603 N N . LEU A 1 198 ? -6.030 -3.910 -0.904 1.00 87.12 198 LEU A N 1
ATOM 1604 C CA . LEU A 1 198 ? -6.137 -5.365 -0.808 1.00 87.12 198 LEU A CA 1
ATOM 1605 C C . LEU A 1 198 ? -7.596 -5.828 -0.894 1.00 87.12 198 LEU A C 1
ATOM 1607 O O . LEU A 1 198 ? -8.518 -5.221 -0.329 1.00 87.12 198 LEU A O 1
ATOM 1611 N N . ASN A 1 199 ? -7.812 -6.945 -1.589 1.00 88.75 199 ASN A N 1
ATOM 1612 C CA . ASN A 1 199 ? -9.136 -7.545 -1.693 1.00 88.75 199 ASN A CA 1
ATOM 1613 C C . ASN A 1 199 ? -9.494 -8.315 -0.396 1.00 88.75 199 ASN A C 1
ATOM 1615 O O . ASN A 1 199 ? -8.647 -8.608 0.445 1.00 88.75 199 ASN A O 1
ATOM 1619 N N . THR A 1 200 ? -10.777 -8.636 -0.192 1.00 89.81 200 THR A N 1
ATOM 1620 C CA . THR A 1 200 ? -11.241 -9.285 1.054 1.00 89.81 200 THR A CA 1
ATOM 1621 C C . THR A 1 200 ? -10.649 -10.678 1.279 1.00 89.81 200 THR A C 1
ATOM 1623 O O . THR A 1 200 ? -10.545 -11.089 2.431 1.00 89.81 200 THR A O 1
ATOM 1626 N N . LYS A 1 201 ? -10.282 -11.396 0.213 1.00 86.94 201 LYS A N 1
ATOM 1627 C CA . LYS A 1 201 ? -9.647 -12.713 0.308 1.00 86.94 201 LYS A CA 1
ATOM 1628 C C . LYS A 1 201 ? -8.196 -12.567 0.766 1.00 86.94 201 LYS A C 1
ATOM 1630 O O . LYS A 1 201 ? -7.847 -13.141 1.785 1.00 86.94 201 LYS A O 1
ATOM 1635 N N . ASP A 1 202 ? -7.424 -11.703 0.117 1.00 83.81 202 ASP A N 1
ATOM 1636 C CA . ASP A 1 202 ? -6.018 -11.468 0.462 1.00 83.81 202 ASP A CA 1
ATOM 1637 C C . ASP A 1 202 ? -5.883 -10.941 1.898 1.00 83.81 202 ASP A C 1
ATOM 1639 O O . ASP A 1 202 ? -5.005 -11.360 2.643 1.00 83.81 202 ASP A O 1
ATOM 1643 N N . MET A 1 203 ? -6.804 -10.071 2.335 1.00 86.81 203 MET A N 1
ATOM 1644 C CA . MET A 1 203 ? -6.863 -9.624 3.732 1.00 86.81 203 MET A CA 1
ATOM 1645 C C . MET A 1 203 ? -7.152 -10.761 4.716 1.00 86.81 203 MET A C 1
ATOM 1647 O O . MET A 1 203 ? -6.697 -10.707 5.853 1.00 86.81 203 MET A O 1
ATOM 1651 N N . ALA A 1 204 ? -7.962 -11.744 4.323 1.00 80.94 204 ALA A N 1
ATOM 1652 C CA . ALA A 1 204 ? -8.299 -12.883 5.168 1.00 80.94 204 ALA A CA 1
ATOM 1653 C C . ALA A 1 204 ? -7.088 -13.808 5.324 1.00 80.94 204 ALA A C 1
ATOM 1655 O O . ALA A 1 204 ? -6.741 -14.162 6.450 1.00 80.94 204 ALA A O 1
ATOM 1656 N N . ASP A 1 205 ? -6.420 -14.093 4.204 1.00 81.50 205 ASP A N 1
ATOM 1657 C CA . ASP A 1 205 ? -5.214 -14.916 4.138 1.00 81.50 205 ASP A CA 1
ATOM 1658 C C . ASP A 1 205 ? -4.068 -14.268 4.937 1.00 81.50 205 ASP A C 1
ATOM 1660 O O . ASP A 1 205 ? -3.462 -14.925 5.779 1.00 81.50 205 ASP A O 1
ATOM 1664 N N . LEU A 1 206 ? -3.845 -12.957 4.772 1.00 78.94 206 LEU A N 1
ATOM 1665 C CA . LEU A 1 206 ? -2.806 -12.212 5.497 1.00 78.94 206 LEU A CA 1
ATOM 1666 C C . LEU A 1 206 ? -3.046 -12.174 7.014 1.00 78.94 206 LEU A C 1
ATOM 1668 O O . LEU A 1 206 ? -2.107 -12.201 7.799 1.00 78.94 206 LEU A O 1
ATOM 1672 N N . LEU A 1 207 ? -4.308 -12.071 7.435 1.00 77.31 207 LEU A N 1
ATOM 1673 C CA . LEU A 1 207 ? -4.671 -11.990 8.851 1.00 77.31 207 LEU A CA 1
ATOM 1674 C C . LEU A 1 207 ? -4.871 -13.368 9.500 1.00 77.31 207 LEU A C 1
ATOM 1676 O O . LEU A 1 207 ? -5.184 -13.417 10.690 1.00 77.31 207 LEU A O 1
ATOM 1680 N N . GLY A 1 208 ? -4.782 -14.464 8.738 1.00 77.62 208 GLY A N 1
ATOM 1681 C CA . GLY A 1 208 ? -5.075 -15.811 9.231 1.00 77.62 208 GLY A CA 1
ATOM 1682 C C . GLY A 1 208 ? -6.521 -15.987 9.721 1.00 77.62 208 GLY A C 1
ATOM 1683 O O . GLY A 1 208 ? -6.777 -16.761 10.643 1.00 77.62 208 GLY A O 1
ATOM 1684 N N . ILE A 1 209 ? -7.485 -15.249 9.154 1.00 83.31 209 ILE A N 1
ATOM 1685 C CA . ILE A 1 209 ? -8.906 -15.307 9.549 1.00 83.31 209 ILE A CA 1
ATOM 1686 C C . ILE A 1 209 ? -9.809 -15.631 8.363 1.00 83.31 209 ILE A C 1
ATOM 1688 O O . ILE A 1 209 ? -9.414 -15.592 7.208 1.00 83.31 209 ILE A O 1
ATOM 1692 N N . THR A 1 210 ? -11.085 -15.906 8.632 1.00 90.06 210 THR A N 1
ATOM 1693 C CA . THR A 1 210 ? -12.050 -16.173 7.562 1.00 90.06 210 THR A CA 1
ATOM 1694 C C . THR A 1 210 ? -12.452 -14.904 6.804 1.00 90.06 210 THR A C 1
ATOM 1696 O O . THR A 1 210 ? -12.610 -13.824 7.382 1.00 90.06 210 THR A O 1
ATOM 1699 N N . VAL A 1 211 ? -12.740 -15.050 5.507 1.00 92.94 211 VAL A N 1
ATOM 1700 C CA . VAL A 1 211 ? -13.250 -13.972 4.636 1.00 92.94 211 VAL A CA 1
ATOM 1701 C C . VAL A 1 211 ? -14.485 -13.287 5.236 1.00 92.94 211 VAL A C 1
ATOM 1703 O O . VAL A 1 211 ? -14.613 -12.062 5.202 1.00 92.94 211 VAL A O 1
ATOM 1706 N N . ASP A 1 212 ? -15.394 -14.053 5.842 1.00 94.56 212 ASP A N 1
ATOM 1707 C CA . ASP A 1 212 ? -16.590 -13.500 6.485 1.00 94.56 212 ASP A CA 1
ATOM 1708 C C . ASP A 1 212 ? -16.270 -12.665 7.728 1.00 94.56 212 ASP A C 1
ATOM 1710 O O . ASP A 1 212 ? -16.962 -11.680 8.009 1.00 94.56 212 ASP A O 1
ATOM 1714 N N . SER A 1 213 ? -15.191 -12.990 8.442 1.00 88.44 213 SER A N 1
ATOM 1715 C CA . SER A 1 213 ? -14.695 -12.159 9.541 1.00 88.44 213 SER A CA 1
ATOM 1716 C C . SER A 1 213 ? -14.216 -10.804 9.023 1.00 88.44 213 SER A C 1
ATOM 1718 O O . SER A 1 213 ? -14.571 -9.772 9.600 1.00 88.44 213 SER A O 1
ATOM 1720 N N . VAL A 1 214 ? -13.506 -10.775 7.890 1.00 89.75 214 VAL A N 1
ATOM 1721 C CA . VAL A 1 214 ? -13.091 -9.523 7.234 1.00 89.75 214 VAL A CA 1
ATOM 1722 C C . VAL A 1 214 ? -14.308 -8.710 6.781 1.00 89.75 214 VAL A C 1
ATOM 1724 O O . VAL A 1 214 ? -14.375 -7.507 7.045 1.00 89.75 214 VAL A O 1
ATOM 1727 N N . LYS A 1 215 ? -15.326 -9.344 6.179 1.00 95.12 215 LYS A N 1
ATOM 1728 C CA . LYS A 1 215 ? -16.579 -8.660 5.794 1.00 95.12 215 LYS A CA 1
ATOM 1729 C C . LYS A 1 215 ? -17.268 -8.006 6.995 1.00 95.12 215 LYS A C 1
ATOM 1731 O O . LYS A 1 215 ? -17.640 -6.834 6.923 1.00 95.12 215 LYS A O 1
ATOM 1736 N N . LYS A 1 216 ? -17.401 -8.728 8.116 1.00 93.69 216 LYS A N 1
ATOM 1737 C CA . LYS A 1 216 ? -17.990 -8.192 9.358 1.00 93.69 216 LYS A CA 1
ATOM 1738 C C . LYS A 1 216 ? -17.179 -7.018 9.910 1.00 93.69 216 LYS A C 1
ATOM 1740 O O . LYS A 1 216 ? -17.770 -6.023 10.332 1.00 93.69 216 LYS A O 1
ATOM 1745 N N . ARG A 1 217 ? -15.843 -7.097 9.876 1.00 91.81 217 ARG A N 1
ATOM 1746 C CA . ARG A 1 217 ? -14.962 -5.986 10.281 1.00 91.81 217 ARG A CA 1
ATOM 1747 C C . ARG A 1 217 ? -15.155 -4.760 9.385 1.00 91.81 217 ARG A C 1
ATOM 1749 O O . ARG A 1 217 ? -15.377 -3.678 9.914 1.00 91.81 217 ARG A O 1
ATOM 1756 N N . ARG A 1 218 ? -15.194 -4.925 8.057 1.00 94.00 218 ARG A N 1
ATOM 1757 C CA . ARG A 1 218 ? -15.472 -3.833 7.098 1.00 94.00 218 ARG A CA 1
ATOM 1758 C C . ARG A 1 218 ? -16.842 -3.187 7.322 1.00 94.00 218 ARG A C 1
ATOM 1760 O O . ARG A 1 218 ? -16.960 -1.967 7.254 1.00 94.00 218 ARG A O 1
ATOM 1767 N N . TYR A 1 219 ? -17.866 -3.984 7.628 1.00 94.00 219 TYR A N 1
ATOM 1768 C CA . TYR A 1 219 ? -19.199 -3.470 7.952 1.00 94.00 219 TYR A CA 1
ATOM 1769 C C . TYR A 1 219 ? -19.196 -2.608 9.223 1.00 94.00 219 TYR A C 1
ATOM 1771 O O . TYR A 1 219 ? -19.715 -1.494 9.216 1.00 94.00 219 TYR A O 1
ATOM 1779 N N . ARG A 1 220 ? -18.559 -3.085 10.300 1.00 92.25 220 ARG A N 1
ATOM 1780 C CA . ARG A 1 220 ? -18.411 -2.318 11.550 1.00 92.25 220 ARG A CA 1
ATOM 1781 C C . ARG A 1 220 ? -17.576 -1.057 11.345 1.00 92.25 220 ARG A C 1
ATOM 1783 O O . ARG A 1 220 ? -17.936 -0.002 11.856 1.00 92.25 220 ARG A O 1
ATOM 1790 N N . LEU A 1 221 ? -16.497 -1.155 10.569 1.00 93.56 221 LEU A N 1
ATOM 1791 C CA . LEU A 1 221 ? -15.648 -0.020 10.225 1.00 93.56 221 LEU A CA 1
ATOM 1792 C C . LEU A 1 221 ? -16.456 1.070 9.517 1.00 93.56 221 LEU A C 1
ATOM 1794 O O . LEU A 1 221 ? -16.383 2.230 9.903 1.00 93.56 221 LEU A O 1
ATOM 1798 N N . ARG A 1 222 ? -17.307 0.694 8.556 1.00 94.62 222 ARG A N 1
ATOM 1799 C CA . ARG A 1 222 ? -18.199 1.638 7.873 1.00 94.62 222 ARG A CA 1
ATOM 1800 C C . ARG A 1 222 ? -19.077 2.432 8.845 1.00 94.62 222 ARG A C 1
ATOM 1802 O O . ARG A 1 222 ? -19.232 3.635 8.667 1.00 94.62 222 ARG A O 1
ATOM 1809 N N . GLN A 1 223 ? -19.639 1.768 9.857 1.00 93.69 223 GLN A N 1
ATOM 1810 C CA . GLN A 1 223 ? -20.456 2.432 10.877 1.00 93.69 223 GLN A CA 1
ATOM 1811 C C . GLN A 1 223 ? -19.623 3.398 11.726 1.00 93.69 223 GLN A C 1
ATOM 1813 O O . GLN A 1 223 ? -20.063 4.514 11.979 1.00 93.69 223 GLN A O 1
ATOM 1818 N N . LYS A 1 224 ? -18.405 3.003 12.119 1.00 92.38 224 LYS A N 1
ATOM 1819 C CA . LYS A 1 224 ? -17.489 3.854 12.900 1.00 92.38 224 LYS A CA 1
ATOM 1820 C C . LYS A 1 224 ? -17.027 5.096 12.133 1.00 92.38 224 LYS A C 1
ATOM 1822 O O . LYS A 1 224 ? -16.829 6.140 12.742 1.00 92.38 224 LYS A O 1
ATOM 1827 N N . LEU A 1 225 ? -16.890 4.981 10.814 1.00 93.62 225 LEU A N 1
ATOM 1828 C CA . LEU A 1 225 ? -16.556 6.087 9.913 1.00 93.62 225 LEU A CA 1
ATOM 1829 C C . LEU A 1 225 ? -17.782 6.924 9.503 1.00 93.62 225 LEU A C 1
ATOM 1831 O O . LEU A 1 225 ? -17.645 7.874 8.744 1.00 93.62 225 LEU A O 1
ATOM 1835 N N . SER A 1 226 ? -18.986 6.574 9.976 1.00 93.31 226 SER A N 1
ATOM 1836 C CA . SER A 1 226 ? -20.245 7.263 9.648 1.00 93.31 226 SER A CA 1
ATOM 1837 C C . SER A 1 226 ? -20.513 7.420 8.140 1.00 93.31 226 SER A C 1
ATOM 1839 O O . SER A 1 226 ? -21.093 8.412 7.705 1.00 93.31 226 SER A O 1
ATOM 1841 N N . LEU A 1 227 ? -20.108 6.440 7.322 1.00 92.56 227 LEU A N 1
ATOM 1842 C CA . LEU A 1 227 ? -20.254 6.526 5.864 1.00 92.56 227 LEU A CA 1
ATOM 1843 C C . LEU A 1 227 ? -21.687 6.197 5.407 1.00 92.56 227 LEU A C 1
ATOM 1845 O O . LEU A 1 227 ? -22.232 5.138 5.743 1.00 92.56 227 LEU A O 1
ATOM 1849 N N . GLN A 1 228 ? -22.263 7.069 4.571 1.00 91.50 228 GLN A N 1
ATOM 1850 C CA . GLN A 1 228 ? -23.556 6.858 3.897 1.00 91.50 228 GLN A CA 1
ATOM 1851 C C . GLN A 1 228 ? -23.511 5.631 2.989 1.00 91.50 228 GLN A C 1
ATOM 1853 O O . GLN A 1 228 ? -22.428 5.256 2.554 1.00 91.50 228 GLN A O 1
ATOM 1858 N N . ARG A 1 229 ? -24.648 4.981 2.692 1.00 85.94 229 ARG A N 1
ATOM 1859 C CA . ARG A 1 229 ? -24.726 3.706 1.933 1.00 85.94 229 ARG A CA 1
ATOM 1860 C C . ARG A 1 229 ? -24.136 3.782 0.522 1.00 85.94 229 ARG A C 1
ATOM 1862 O O . ARG A 1 229 ? -23.630 2.783 0.020 1.00 85.94 229 ARG A O 1
ATOM 1869 N N . GLU A 1 230 ? -24.138 4.963 -0.057 1.00 89.62 230 GLU A N 1
ATOM 1870 C CA . GLU A 1 230 ? -23.704 5.249 -1.416 1.00 89.62 230 GLU A CA 1
ATOM 1871 C C . GLU A 1 230 ? -22.177 5.406 -1.490 1.00 89.62 230 GLU A C 1
ATOM 1873 O O . GLU A 1 230 ? -21.575 5.188 -2.537 1.00 89.62 230 GLU A O 1
ATOM 1878 N N . THR A 1 231 ? -21.520 5.717 -0.367 1.00 90.12 231 THR A N 1
ATOM 1879 C CA . THR A 1 231 ? -20.067 5.898 -0.315 1.00 90.12 231 THR A CA 1
ATOM 1880 C C . THR A 1 231 ? -19.337 4.556 -0.349 1.00 90.12 231 THR A C 1
ATOM 1882 O O . THR A 1 231 ? -19.579 3.662 0.477 1.00 90.12 231 THR A O 1
ATOM 1885 N N . ASN A 1 232 ? -18.387 4.405 -1.270 1.00 93.25 232 ASN A N 1
ATOM 1886 C CA . ASN A 1 232 ? -17.512 3.240 -1.304 1.00 93.25 232 ASN A CA 1
ATOM 1887 C C . ASN A 1 232 ? -16.459 3.340 -0.185 1.00 93.25 232 ASN A C 1
ATOM 1889 O O . ASN A 1 232 ? -15.686 4.290 -0.124 1.00 93.25 232 ASN A O 1
ATOM 1893 N N . LEU A 1 233 ? -16.427 2.344 0.710 1.00 93.00 233 LEU A N 1
ATOM 1894 C CA . LEU A 1 233 ? -15.489 2.313 1.840 1.00 93.00 233 LEU A CA 1
ATOM 1895 C C . LEU A 1 233 ? -14.025 2.274 1.379 1.00 93.00 233 LEU A C 1
ATOM 1897 O O . LEU A 1 233 ? -13.181 2.909 2.000 1.00 93.00 233 LEU A O 1
ATOM 1901 N N . VAL A 1 234 ? -13.722 1.500 0.333 1.00 91.94 234 VAL A N 1
ATOM 1902 C CA . VAL A 1 234 ? -12.344 1.337 -0.155 1.00 91.94 234 VAL A CA 1
ATOM 1903 C C . VAL A 1 234 ? -11.855 2.650 -0.738 1.00 91.94 234 VAL A C 1
ATOM 1905 O O . VAL A 1 234 ? -10.814 3.144 -0.331 1.00 91.94 234 VAL A O 1
ATOM 1908 N N . GLU A 1 235 ? -12.648 3.244 -1.625 1.00 93.56 235 GLU A N 1
ATOM 1909 C CA . GLU A 1 235 ? -12.326 4.522 -2.257 1.00 93.56 235 GLU A CA 1
ATOM 1910 C C . GLU A 1 235 ? -12.152 5.641 -1.225 1.00 93.56 235 GLU A C 1
ATOM 1912 O O . GLU A 1 235 ? -11.173 6.382 -1.278 1.00 93.56 235 GLU A O 1
ATOM 1917 N N . TYR A 1 236 ? -13.048 5.711 -0.234 1.00 95.00 236 TYR A N 1
ATOM 1918 C CA . TYR A 1 236 ? -12.939 6.673 0.861 1.00 95.00 236 TYR A CA 1
ATOM 1919 C C . TYR A 1 236 ? -11.603 6.540 1.607 1.00 95.00 236 TYR A C 1
ATOM 1921 O O . TYR A 1 236 ? -10.905 7.530 1.799 1.00 95.00 236 TYR A O 1
ATOM 1929 N N . ILE A 1 237 ? -11.211 5.316 1.978 1.00 94.38 237 ILE A N 1
ATOM 1930 C CA . ILE A 1 237 ? -9.953 5.068 2.695 1.00 94.38 237 ILE A CA 1
ATOM 1931 C C . ILE A 1 237 ? -8.725 5.306 1.805 1.00 94.38 237 ILE A C 1
ATOM 1933 O O . ILE A 1 237 ? -7.739 5.877 2.270 1.00 94.38 237 ILE A O 1
ATOM 1937 N N . ILE A 1 238 ? -8.764 4.918 0.528 1.00 92.38 238 ILE A N 1
ATOM 1938 C CA . ILE A 1 238 ? -7.660 5.156 -0.416 1.00 92.38 238 ILE A CA 1
ATOM 1939 C C . ILE A 1 238 ? -7.405 6.654 -0.596 1.00 92.38 238 ILE A C 1
ATOM 1941 O O . ILE A 1 238 ? -6.247 7.068 -0.657 1.00 92.38 238 ILE A O 1
ATOM 1945 N N . ASN A 1 239 ? -8.457 7.469 -0.607 1.00 93.00 239 ASN A N 1
ATOM 1946 C CA . ASN A 1 239 ? -8.351 8.921 -0.747 1.00 93.00 239 ASN A CA 1
ATOM 1947 C C . ASN A 1 239 ? -8.104 9.652 0.586 1.00 93.00 239 ASN A C 1
ATOM 1949 O O . ASN A 1 239 ? -7.850 10.854 0.584 1.00 93.00 239 ASN A O 1
ATOM 1953 N N . PHE A 1 240 ? -8.141 8.939 1.716 1.00 87.50 240 PHE A N 1
ATOM 1954 C CA . PHE A 1 240 ? -7.898 9.500 3.043 1.00 87.50 240 PHE A CA 1
ATOM 1955 C C . PHE A 1 240 ? -6.413 9.848 3.242 1.00 87.50 240 PHE A C 1
ATOM 1957 O O . PHE A 1 240 ? -5.544 9.025 2.937 1.00 87.50 240 PHE A O 1
ATOM 1964 N N . VAL A 1 241 ? -6.124 11.056 3.735 1.00 68.62 241 VAL A N 1
ATOM 1965 C CA . VAL A 1 241 ? -4.773 11.654 3.823 1.00 68.62 241 VAL A CA 1
ATOM 1966 C C . VAL A 1 241 ? -4.060 11.286 5.119 1.00 68.62 241 VAL A C 1
ATOM 1968 O O . VAL A 1 241 ? -4.631 11.540 6.200 1.00 68.62 241 VAL A O 1
#

Secondary structure (DSSP, 8-state):
-HHHHHHHHHHHHHHHHHHHHHHHHHHHH--S---HHHHHHHHHHHHHHHHHHHHHHHHHHHHHHHHS--------SSHHHHHHHHHHHHHHHHHHHHHHHHHHHHHHHHHHHHHHHHHHHHHHHHHGGGG--HHHHHHHHHHHHHHTTS---HHHHHHHHHHHHHHH-TTHHHHHHHH-TT--HHHHHHHHHHHTT--HHHHHHHTTS-HHHHHHHHHHHHHHTT--TTS-HHHHHHH--